Protein AF-A0AAW2S780-F1 (afdb_monomer)

Organism: Sesamum radiatum (NCBI:txid300843)

pLDDT: mean 76.14, std 20.59, range [32.28, 95.06]

Secondary structure (DSSP, 8-state):
-----------------PPPPPP-------------S-------PPPHHHHHHHHTT--HHHHHHHHHHHHHHHHHTBTB-GGG--HHHHHHHH--GGGSSSHHHHHHHHHHHHHHHHIIIIIS-SSPPPTT-HHHHHHHHHHHHHHHSPPP-STT-HHHHHHHHHHHHHHT--TTSS--SS--SS----

Sequence (190 aa):
MVRKPAAGRRTSSCGLINPSSPSASGAMSPRVGSTLPGAGRLRRPLTSAEIMRQQMRVTEQSDNRLRKTLMRTLVGQMGRRAETIILPLELLRHLKPSEFIDPQEYHQWQKRQLKILEIGLLLHPSIPLDKSDTSAAKLRQILQASEAKAIDTGKNSEIMRALCNCVVSLAWRSPDGGTTDVCHWADGYP

InterPro domains:
  IPR008528 Protein unc-13 homologue [PTHR31280] (39-190)

Foldseek 3Di:
DDDDDDDDDDDDDDDDDDDDDDDDDDDDDDDDDDDDPDPDPPDDPDDPVRVCCVVVVPDPLNVVVLVVQVVVVVVVCVPPDPLADPPLLSCLQRDDCVSDPDQVVVLVSNLVSLVLQCCQQPVFFPADDDPPDPLNVLSVVLSVVSVVDNQDSDPPGPSSVSNVVSSQVRQQADNVRDGDPGGRRRPGDD

Mean predicted aligned error: 14.85 Å

Solvent-accessible surface area (backbone atoms only — not comparable to full-atom values): 12285 Å² total; per-residue (Å²): 137,90,83,86,88,89,87,80,88,84,89,87,85,85,84,84,84,82,88,78,83,83,90,78,84,89,81,93,80,88,86,82,88,81,91,72,91,77,79,71,78,81,75,70,83,75,49,72,69,54,49,49,28,61,75,71,68,49,50,70,68,60,51,52,52,48,52,53,50,51,52,52,52,53,62,76,39,73,88,57,65,74,70,66,61,59,63,52,60,54,48,53,69,69,61,54,68,86,81,40,97,42,74,63,61,38,33,55,52,49,50,52,37,50,48,54,50,43,43,16,59,70,72,26,36,69,62,83,77,64,95,81,42,63,46,59,55,51,46,50,52,53,55,59,56,39,72,82,42,71,73,60,62,53,97,81,28,62,67,40,53,51,48,53,52,24,52,50,61,59,17,45,57,35,97,84,74,51,92,48,97,55,50,49,44,72,72,30,73,133

Radius of gyration: 29.83 Å; Cα contacts (8 Å, |Δi|>4): 129; chains: 1; bounding box: 70×69×78 Å

Nearest PDB structures (foldseek):
  6wkn-assembly1_A  TM=3.104E-01  e=9.597E+00  Rattus norvegicus

Structure (mmCIF, N/CA/C/O backbone):
data_AF-A0AAW2S780-F1
#
_entry.id   AF-A0AAW2S780-F1
#
loop_
_atom_site.group_PDB
_atom_site.id
_atom_site.type_symbol
_atom_site.label_atom_id
_atom_site.label_alt_id
_atom_site.label_comp_id
_atom_site.label_asym_id
_atom_site.label_entity_id
_atom_site.label_seq_id
_atom_site.pdbx_PDB_ins_code
_atom_site.Cartn_x
_atom_site.Cartn_y
_atom_site.Cartn_z
_atom_site.occupancy
_atom_site.B_iso_or_equiv
_atom_site.auth_seq_id
_atom_site.auth_comp_id
_atom_site.auth_asym_id
_atom_site.auth_atom_id
_atom_site.pdbx_PDB_model_num
ATOM 1 N N . MET A 1 1 ? 53.480 -46.631 33.654 1.00 40.97 1 MET A N 1
ATOM 2 C CA . MET A 1 1 ? 52.437 -47.625 33.299 1.00 40.97 1 MET A CA 1
ATOM 3 C C . MET A 1 1 ? 51.332 -46.874 32.554 1.00 40.97 1 MET A C 1
ATOM 5 O O . MET A 1 1 ? 50.596 -46.147 33.192 1.00 40.97 1 MET A O 1
ATOM 9 N N . VAL A 1 2 ? 51.377 -46.671 31.232 1.00 34.34 2 VAL A N 1
ATOM 10 C CA . VAL A 1 2 ? 51.157 -47.602 30.098 1.00 34.34 2 VAL A CA 1
ATOM 11 C C . VAL A 1 2 ? 49.780 -48.293 30.144 1.00 34.34 2 VAL A C 1
ATOM 13 O O . VAL A 1 2 ? 49.640 -49.284 30.848 1.00 34.34 2 VAL A O 1
ATOM 16 N N . ARG A 1 3 ? 48.793 -47.795 29.370 1.00 33.75 3 ARG A N 1
ATOM 17 C CA . ARG A 1 3 ? 48.195 -48.444 28.167 1.00 33.75 3 ARG A CA 1
ATOM 18 C C . ARG A 1 3 ? 46.843 -47.814 27.746 1.00 33.75 3 ARG A C 1
ATOM 20 O O . ARG A 1 3 ? 45.840 -47.950 28.430 1.00 33.75 3 ARG A O 1
ATOM 27 N N . LYS A 1 4 ? 46.821 -47.208 26.553 1.00 37.94 4 LYS A N 1
ATOM 28 C CA . LYS A 1 4 ? 45.743 -47.314 25.533 1.00 37.94 4 LYS A CA 1
ATOM 29 C C . LYS A 1 4 ? 46.154 -48.454 24.558 1.00 37.94 4 LYS A C 1
ATOM 31 O O . LYS A 1 4 ? 47.316 -48.859 24.635 1.00 37.94 4 LYS A O 1
ATOM 36 N N . PRO A 1 5 ? 45.397 -48.807 23.496 1.00 57.59 5 PRO A N 1
ATOM 37 C CA . PRO A 1 5 ? 43.960 -49.103 23.317 1.00 57.59 5 PRO A CA 1
ATOM 38 C C . PRO A 1 5 ? 43.750 -50.419 22.492 1.00 57.59 5 PRO A C 1
ATOM 40 O O . PRO A 1 5 ? 44.732 -51.028 22.086 1.00 57.59 5 PRO A O 1
ATOM 43 N N . ALA A 1 6 ? 42.503 -50.836 22.200 1.00 36.47 6 ALA A N 1
ATOM 44 C CA . ALA A 1 6 ? 42.054 -51.680 21.052 1.00 36.47 6 ALA A CA 1
ATOM 45 C C . ALA A 1 6 ? 40.595 -52.140 21.297 1.00 36.47 6 ALA A C 1
ATOM 47 O O . ALA A 1 6 ? 40.192 -52.200 22.449 1.00 36.47 6 ALA A O 1
ATOM 48 N N . ALA A 1 7 ? 39.749 -52.608 20.376 1.00 36.56 7 ALA A N 1
ATOM 49 C CA . ALA A 1 7 ? 39.510 -52.527 18.931 1.00 36.56 7 ALA A CA 1
ATOM 50 C C . ALA A 1 7 ? 38.503 -53.667 18.626 1.00 36.56 7 ALA A C 1
ATOM 52 O O . ALA A 1 7 ? 38.712 -54.793 19.065 1.00 36.56 7 ALA A O 1
ATOM 53 N N . GLY A 1 8 ? 37.459 -53.407 17.837 1.00 34.34 8 GLY A N 1
ATOM 54 C CA . GLY A 1 8 ? 36.592 -54.422 17.209 1.00 34.34 8 GLY A CA 1
ATOM 55 C C . GLY A 1 8 ? 35.476 -53.707 16.438 1.00 34.34 8 GLY A C 1
ATOM 56 O O . GLY A 1 8 ? 34.680 -53.019 17.059 1.00 34.34 8 GLY A O 1
ATOM 57 N N . ARG A 1 9 ? 35.519 -53.548 15.099 1.00 35.62 9 ARG A N 1
ATOM 58 C CA . ARG A 1 9 ? 35.166 -54.513 14.017 1.00 35.62 9 ARG A CA 1
ATOM 59 C C . ARG A 1 9 ? 33.845 -55.247 14.319 1.00 35.62 9 ARG A C 1
ATOM 61 O O . ARG A 1 9 ? 33.765 -55.865 15.362 1.00 35.62 9 ARG A O 1
ATOM 68 N N . ARG A 1 10 ? 32.823 -55.315 13.452 1.00 34.62 10 ARG A N 1
ATOM 69 C CA . ARG A 1 10 ? 32.706 -55.089 11.996 1.00 34.62 10 ARG A CA 1
ATOM 70 C C . ARG A 1 10 ? 31.210 -55.159 11.577 1.00 34.62 10 ARG A C 1
ATOM 72 O O . ARG A 1 10 ? 30.439 -55.850 12.225 1.00 34.62 10 ARG A O 1
ATOM 79 N N . THR A 1 11 ? 30.901 -54.524 10.435 1.00 33.94 11 THR A N 1
ATOM 80 C CA . THR A 1 11 ? 29.943 -54.909 9.360 1.00 33.94 11 THR A CA 1
ATOM 81 C C . THR A 1 11 ? 28.431 -54.996 9.628 1.00 33.94 11 THR A C 1
ATOM 83 O O . THR A 1 11 ? 27.966 -55.933 10.256 1.00 33.94 11 THR A O 1
ATOM 86 N N . SER A 1 12 ? 27.642 -54.187 8.908 1.00 38.34 12 SER A N 1
ATOM 87 C CA . SER A 1 12 ? 26.947 -54.683 7.704 1.00 38.34 12 SER A CA 1
ATOM 88 C C . SER A 1 12 ? 26.534 -53.524 6.786 1.00 38.34 12 SER A C 1
ATOM 90 O O . SER A 1 12 ? 26.021 -52.498 7.220 1.00 38.34 12 SER A O 1
ATOM 92 N N . SER A 1 13 ? 26.858 -53.688 5.507 1.00 35.44 13 SER A N 1
ATOM 93 C CA . SER A 1 13 ? 26.478 -52.841 4.384 1.00 35.44 13 SER A CA 1
ATOM 94 C C . SER A 1 13 ? 25.298 -53.483 3.662 1.00 35.44 13 SER A C 1
ATOM 96 O O . SER A 1 13 ? 25.389 -54.664 3.336 1.00 35.44 13 SER A O 1
ATOM 98 N N . CYS A 1 14 ? 24.291 -52.700 3.290 1.00 38.03 14 CYS A N 1
ATOM 99 C CA . CYS A 1 14 ? 23.384 -53.038 2.193 1.00 38.03 14 CYS A CA 1
ATOM 100 C C . CYS A 1 14 ? 23.245 -51.800 1.306 1.00 38.03 14 CYS A C 1
ATOM 102 O O . CYS A 1 14 ? 22.394 -50.945 1.530 1.00 38.03 14 CYS A O 1
ATOM 104 N N . GLY A 1 15 ? 24.155 -51.685 0.338 1.00 32.28 15 GLY A N 1
ATOM 105 C CA . GLY A 1 15 ? 24.007 -50.789 -0.800 1.00 32.28 15 GLY A CA 1
ATOM 106 C C . GLY A 1 15 ? 23.095 -51.432 -1.839 1.00 32.28 15 GLY A C 1
ATOM 107 O O . GLY A 1 15 ? 23.241 -52.617 -2.137 1.00 32.28 15 GLY A O 1
ATOM 108 N N . LEU A 1 16 ? 22.176 -50.648 -2.399 1.00 36.03 16 LEU A N 1
ATOM 109 C CA . LEU A 1 16 ? 21.394 -51.027 -3.569 1.00 36.03 16 LEU A CA 1
ATOM 110 C C . LEU A 1 16 ? 21.751 -50.115 -4.754 1.00 36.03 16 LEU A C 1
ATOM 112 O O . LEU A 1 16 ? 21.334 -48.968 -4.834 1.00 36.03 16 LEU A O 1
ATOM 116 N N . ILE A 1 17 ? 22.575 -50.699 -5.628 1.00 42.78 17 ILE A N 1
ATOM 117 C CA . ILE A 1 17 ? 22.526 -50.706 -7.099 1.00 42.78 17 ILE A CA 1
ATOM 118 C C . ILE A 1 17 ? 22.514 -49.349 -7.828 1.00 42.78 17 ILE A C 1
ATOM 120 O O . ILE A 1 17 ? 21.479 -48.798 -8.189 1.00 42.78 17 ILE A O 1
ATOM 124 N N . ASN A 1 18 ? 23.724 -48.905 -8.171 1.00 39.34 18 ASN A N 1
ATOM 125 C CA . ASN A 1 18 ? 24.020 -47.970 -9.254 1.00 39.34 18 ASN A CA 1
ATOM 126 C C . ASN A 1 18 ? 24.087 -48.769 -10.579 1.00 39.34 18 ASN A C 1
ATOM 128 O O . ASN A 1 18 ? 24.883 -49.710 -10.641 1.00 39.34 18 ASN A O 1
ATOM 132 N N . PRO A 1 19 ? 23.318 -48.455 -11.638 1.00 40.59 19 PRO A N 1
ATOM 133 C CA . PRO A 1 19 ? 23.505 -49.101 -12.935 1.00 40.59 19 PRO A CA 1
ATOM 134 C C . PRO A 1 19 ? 24.667 -48.453 -13.703 1.00 40.59 19 PRO A C 1
ATOM 136 O O . PRO A 1 19 ? 24.659 -47.261 -14.009 1.00 40.59 19 PRO A O 1
ATOM 139 N N . SER A 1 20 ? 25.684 -49.267 -13.973 1.00 38.38 20 SER A N 1
ATOM 140 C CA . SER A 1 20 ? 26.905 -48.942 -14.709 1.00 38.38 20 SER A CA 1
ATOM 141 C C . SER A 1 20 ? 26.665 -48.660 -16.196 1.00 38.38 20 SER A C 1
ATOM 143 O O . SER A 1 20 ? 25.864 -49.323 -16.853 1.00 38.38 20 SER A O 1
ATOM 145 N N . SER A 1 21 ? 27.446 -47.722 -16.731 1.00 41.69 21 SER A N 1
ATOM 146 C CA . SER A 1 21 ? 27.687 -47.479 -18.158 1.00 41.69 21 SER A CA 1
ATOM 147 C C . SER A 1 21 ? 28.254 -48.708 -18.889 1.00 41.69 21 SER A C 1
ATOM 149 O O . SER A 1 21 ? 29.009 -49.467 -18.278 1.00 41.69 21 SER A O 1
ATOM 151 N N . PRO A 1 22 ? 28.065 -48.829 -20.217 1.00 47.75 22 PRO A N 1
ATOM 152 C CA . PRO A 1 22 ? 29.009 -49.524 -21.077 1.00 47.75 22 PRO A CA 1
ATOM 153 C C . PRO A 1 22 ? 29.908 -48.517 -21.809 1.00 47.75 22 PRO A C 1
ATOM 155 O O . PRO A 1 22 ? 29.450 -47.659 -22.563 1.00 47.75 22 PRO A O 1
ATOM 158 N N . SER A 1 23 ? 31.211 -48.648 -21.588 1.00 35.88 23 SER A N 1
ATOM 159 C CA . SER A 1 23 ? 32.259 -48.080 -22.432 1.00 35.88 23 SER A CA 1
ATOM 160 C C . SER A 1 23 ? 32.343 -48.910 -23.715 1.00 35.88 23 SER A C 1
ATOM 162 O O . SER A 1 23 ? 32.599 -50.110 -23.640 1.00 35.88 23 SER A O 1
ATOM 164 N N . ALA A 1 24 ? 32.168 -48.292 -24.883 1.00 39.28 24 ALA A N 1
ATOM 165 C CA . ALA A 1 24 ? 32.528 -48.895 -26.162 1.00 39.28 24 ALA A CA 1
ATOM 166 C C . ALA A 1 24 ? 33.399 -47.918 -26.957 1.00 39.28 24 ALA A C 1
ATOM 168 O O . ALA A 1 24 ? 33.081 -46.740 -27.117 1.00 39.28 24 ALA A O 1
ATOM 169 N N . SER A 1 25 ? 34.544 -48.444 -27.366 1.00 36.56 25 SER A N 1
ATOM 170 C CA . SER A 1 25 ? 35.671 -47.794 -28.018 1.00 36.56 25 SER A CA 1
ATOM 171 C C . SER A 1 25 ? 35.338 -47.282 -29.424 1.00 36.56 25 SER A C 1
ATOM 173 O O . SER A 1 25 ? 34.382 -47.719 -30.058 1.00 36.56 25 SER A O 1
ATOM 175 N N . GLY A 1 26 ? 36.154 -46.335 -29.889 1.00 35.59 26 GLY A N 1
ATOM 176 C CA . GLY A 1 26 ? 35.896 -45.466 -31.031 1.00 35.59 26 GLY A CA 1
ATOM 177 C C . GLY A 1 26 ? 35.727 -46.107 -32.411 1.00 35.59 26 GLY A C 1
ATOM 178 O O . GLY A 1 26 ? 36.286 -47.152 -32.728 1.00 35.59 26 GLY A O 1
ATOM 179 N N . ALA A 1 27 ? 35.040 -45.349 -33.267 1.00 34.25 27 ALA A N 1
ATOM 180 C CA . ALA A 1 27 ? 35.195 -45.364 -34.714 1.00 34.25 27 ALA A CA 1
ATOM 181 C C . ALA A 1 27 ? 34.881 -43.957 -35.258 1.00 34.25 27 ALA A C 1
ATOM 183 O O . ALA A 1 27 ? 33.760 -43.463 -35.148 1.00 34.25 27 ALA A O 1
ATOM 184 N N . MET A 1 28 ? 35.895 -43.291 -35.813 1.00 41.69 28 MET A N 1
ATOM 185 C CA . MET A 1 28 ? 35.740 -42.088 -36.631 1.00 41.69 28 MET A CA 1
ATOM 186 C C . MET A 1 28 ? 35.095 -42.464 -37.966 1.00 41.69 28 MET A C 1
ATOM 188 O O . MET A 1 28 ? 35.595 -43.339 -38.670 1.00 41.69 28 MET A O 1
ATOM 192 N N . SER A 1 29 ? 34.059 -41.732 -38.372 1.00 41.47 29 SER A N 1
ATOM 193 C CA . SER A 1 29 ? 33.829 -41.407 -39.782 1.00 41.47 29 SER A CA 1
ATOM 194 C C . SER A 1 29 ? 33.014 -40.116 -39.908 1.00 41.47 29 SER A C 1
ATOM 196 O O . SER A 1 29 ? 32.043 -39.936 -39.171 1.00 41.47 29 SER A O 1
ATOM 198 N N . PRO A 1 30 ? 33.418 -39.189 -40.794 1.00 55.12 30 PRO A N 1
ATOM 199 C CA . PRO A 1 30 ? 32.758 -37.906 -40.969 1.00 55.12 30 PRO A CA 1
ATOM 200 C C . PRO A 1 30 ? 31.640 -37.988 -42.019 1.00 55.12 30 PRO A C 1
ATOM 202 O O . PRO A 1 30 ? 31.643 -38.882 -42.865 1.00 55.12 30 PRO A O 1
ATOM 205 N N . ARG A 1 31 ? 30.800 -36.940 -42.036 1.00 39.97 31 ARG A N 1
ATOM 206 C CA . ARG A 1 31 ? 30.402 -36.132 -43.215 1.00 39.97 31 ARG A CA 1
ATOM 207 C C . ARG A 1 31 ? 28.880 -35.939 -43.386 1.00 39.97 31 ARG A C 1
ATOM 209 O O . ARG A 1 31 ? 28.088 -36.858 -43.253 1.00 39.97 31 ARG A O 1
ATOM 216 N N . VAL A 1 32 ? 28.571 -34.714 -43.829 1.00 40.59 32 VAL A N 1
ATOM 217 C CA . VAL A 1 32 ? 27.371 -34.229 -44.546 1.00 40.59 32 VAL A CA 1
ATOM 218 C C . VAL A 1 32 ? 26.185 -33.721 -43.707 1.00 40.59 32 VAL A C 1
ATOM 220 O O . VAL A 1 32 ? 25.241 -34.430 -43.399 1.00 40.59 32 VAL A O 1
ATOM 223 N N . GLY A 1 33 ? 26.234 -32.415 -43.421 1.00 42.88 33 GLY A N 1
ATOM 224 C CA . GLY A 1 33 ? 25.287 -31.423 -43.951 1.00 42.88 33 GLY A CA 1
ATOM 225 C C . GLY A 1 33 ? 23.781 -31.680 -43.836 1.00 42.88 33 GLY A C 1
ATOM 226 O O . GLY A 1 33 ? 23.196 -32.356 -44.670 1.00 42.88 33 GLY A O 1
ATOM 227 N N . SER A 1 34 ? 23.140 -30.954 -42.918 1.00 39.94 34 SER A N 1
ATOM 228 C CA . SER A 1 34 ? 21.756 -30.495 -43.070 1.00 39.94 34 SER A CA 1
ATOM 229 C C . SER A 1 34 ? 21.573 -29.196 -42.281 1.00 39.94 34 SER A C 1
ATOM 231 O O . SER A 1 34 ? 21.187 -29.192 -41.112 1.00 39.94 34 SER A O 1
ATOM 233 N N . THR A 1 35 ? 21.871 -28.072 -42.926 1.00 50.22 35 THR A N 1
ATOM 234 C CA . THR A 1 35 ? 21.343 -26.762 -42.542 1.00 50.22 35 THR A CA 1
ATOM 235 C C . THR A 1 35 ? 19.844 -26.745 -42.835 1.00 50.22 35 THR A C 1
ATOM 237 O O . THR A 1 35 ? 19.444 -26.570 -43.984 1.00 50.22 35 THR A O 1
ATOM 240 N N . LEU A 1 36 ? 19.018 -26.911 -41.804 1.00 49.59 36 LEU A N 1
ATOM 241 C CA . LEU A 1 36 ? 17.611 -26.514 -41.847 1.00 49.59 36 LEU A CA 1
ATOM 242 C C . LEU A 1 36 ? 17.435 -25.256 -40.983 1.00 49.59 36 LEU A C 1
ATOM 244 O O . LEU A 1 36 ? 17.645 -25.322 -39.768 1.00 49.59 36 LEU A O 1
ATOM 248 N N . PRO A 1 37 ? 17.068 -24.103 -41.570 1.00 50.19 37 PRO A N 1
ATOM 249 C CA . PRO A 1 37 ? 16.636 -22.945 -40.811 1.00 50.19 37 PRO A CA 1
ATOM 250 C C . PRO A 1 37 ? 15.180 -23.176 -40.390 1.00 50.19 37 PRO A C 1
ATOM 252 O O . PRO A 1 37 ? 14.321 -23.440 -41.224 1.00 50.19 37 PRO A O 1
ATOM 255 N N . GLY A 1 38 ? 14.894 -23.081 -39.092 1.00 49.94 38 GLY A N 1
ATOM 256 C CA . GLY A 1 38 ? 13.518 -23.156 -38.590 1.00 49.94 38 GLY A CA 1
ATOM 257 C C . GLY A 1 38 ? 13.199 -24.403 -37.773 1.00 49.94 38 GLY A C 1
ATOM 258 O O . GLY A 1 38 ? 12.166 -25.033 -37.975 1.00 49.94 38 GLY A O 1
ATOM 259 N N . ALA A 1 39 ? 14.030 -24.729 -36.782 1.00 46.12 39 ALA A N 1
ATOM 260 C CA . ALA A 1 39 ? 13.564 -25.529 -35.657 1.00 46.12 39 A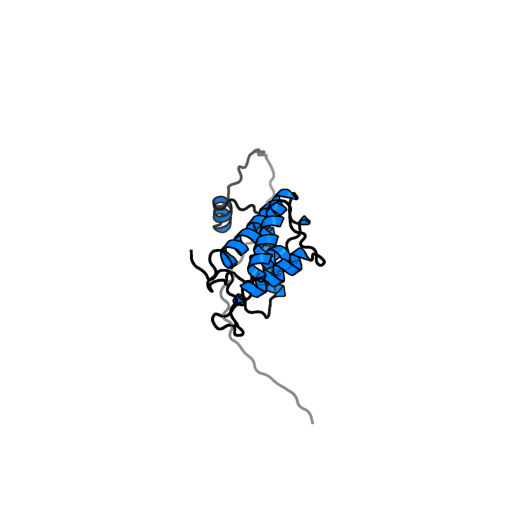LA A CA 1
ATOM 261 C C . ALA A 1 39 ? 12.613 -24.658 -34.821 1.00 46.12 39 ALA A C 1
ATOM 263 O O . ALA A 1 39 ? 13.031 -23.901 -33.938 1.00 46.12 39 ALA A O 1
ATOM 264 N N . GLY A 1 40 ? 11.322 -24.724 -35.157 1.00 50.00 40 GLY A N 1
ATOM 265 C CA . GLY A 1 40 ? 10.250 -24.237 -34.306 1.00 50.00 40 GLY A CA 1
ATOM 266 C C . GLY A 1 40 ? 10.503 -24.740 -32.893 1.00 50.00 40 GLY A C 1
ATOM 267 O O . GLY A 1 40 ? 10.640 -25.942 -32.675 1.00 50.00 40 GLY A O 1
ATOM 268 N N . ARG A 1 41 ? 10.642 -23.808 -31.944 1.00 58.28 41 ARG A N 1
ATOM 269 C CA . ARG A 1 41 ? 10.788 -24.133 -30.526 1.00 58.28 41 ARG A CA 1
ATOM 270 C C . ARG A 1 41 ? 9.653 -25.093 -30.176 1.00 58.28 41 ARG A C 1
ATOM 272 O O . ARG A 1 41 ? 8.507 -24.650 -30.114 1.00 58.28 41 ARG A O 1
ATOM 279 N N . LEU A 1 42 ? 9.961 -26.376 -29.974 1.00 53.88 42 LEU A N 1
ATOM 280 C CA . LEU A 1 42 ? 9.070 -27.328 -29.320 1.00 53.88 42 LEU A CA 1
ATOM 281 C C . LEU A 1 42 ? 8.740 -26.698 -27.970 1.00 53.88 42 LEU A C 1
ATOM 283 O O . LEU A 1 42 ? 9.566 -26.694 -27.055 1.00 53.88 42 LEU A O 1
ATOM 287 N N . ARG A 1 43 ? 7.596 -26.012 -27.889 1.00 67.94 43 ARG A N 1
ATOM 288 C CA . ARG A 1 43 ? 7.224 -25.282 -26.685 1.00 67.94 43 ARG A CA 1
ATOM 289 C C . ARG A 1 43 ? 6.903 -26.331 -25.639 1.00 67.94 43 ARG A C 1
ATOM 291 O O . ARG A 1 43 ? 5.881 -27.004 -25.720 1.00 67.94 43 ARG A O 1
ATOM 298 N N . ARG A 1 44 ? 7.821 -26.480 -24.684 1.00 82.69 44 ARG A N 1
ATOM 299 C CA . ARG A 1 44 ? 7.591 -27.192 -23.429 1.00 82.69 44 ARG A CA 1
ATOM 300 C C . ARG A 1 44 ? 6.199 -26.804 -22.892 1.00 82.69 44 ARG A C 1
ATOM 302 O O . ARG A 1 44 ? 5.863 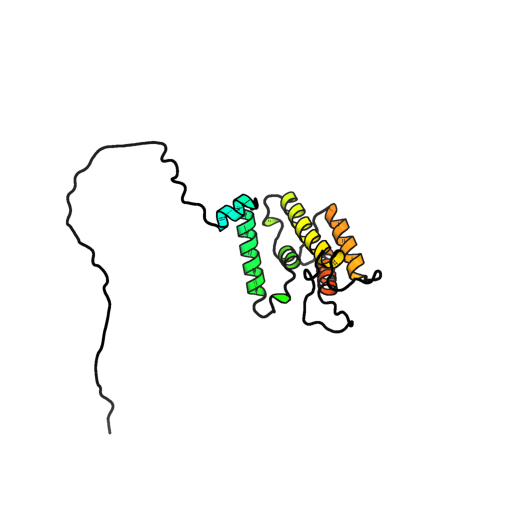-25.618 -22.952 1.00 82.69 44 ARG A O 1
ATOM 309 N N . PRO A 1 45 ? 5.414 -27.760 -22.361 1.00 83.69 45 PRO A N 1
ATOM 310 C CA . PRO A 1 45 ? 4.155 -27.450 -21.696 1.00 83.69 45 PRO A CA 1
ATOM 311 C C . PRO A 1 45 ? 4.358 -26.368 -20.635 1.00 83.69 45 PRO A C 1
ATOM 313 O O . PRO A 1 45 ? 5.292 -26.458 -19.831 1.00 83.69 45 PRO A O 1
ATOM 316 N N . LEU A 1 46 ? 3.504 -25.345 -20.654 1.00 84.81 46 LEU A N 1
ATOM 317 C CA . LEU A 1 46 ? 3.586 -24.256 -19.688 1.00 84.81 46 LEU A CA 1
ATOM 318 C C . LEU A 1 46 ? 3.396 -24.804 -18.268 1.00 84.81 46 LEU A C 1
ATOM 320 O O . LEU A 1 46 ? 2.550 -25.661 -18.016 1.00 84.81 46 LEU A O 1
ATOM 324 N N . THR A 1 47 ? 4.182 -24.293 -17.332 1.00 91.25 47 THR A N 1
ATOM 325 C CA . THR A 1 47 ? 4.001 -24.541 -15.900 1.00 91.25 47 THR A CA 1
ATOM 326 C C . THR A 1 47 ? 2.739 -23.843 -15.394 1.00 91.25 47 THR A C 1
ATOM 328 O O . THR A 1 47 ? 2.329 -22.819 -15.940 1.00 91.25 47 THR A O 1
ATOM 331 N N . SER A 1 48 ? 2.149 -24.325 -14.296 1.00 91.50 48 SER A N 1
ATOM 332 C CA . SER A 1 48 ? 0.981 -23.674 -13.681 1.00 91.50 48 SER A CA 1
ATOM 333 C C . SER A 1 48 ? 1.236 -22.191 -13.386 1.00 91.50 48 SER A C 1
ATOM 335 O O . SER A 1 48 ? 0.375 -21.355 -13.632 1.00 91.50 48 SER A O 1
ATOM 337 N N . ALA A 1 49 ? 2.453 -21.843 -12.950 1.00 87.12 49 ALA A N 1
ATOM 338 C CA . ALA A 1 49 ? 2.850 -20.457 -12.717 1.00 87.12 49 ALA A CA 1
ATOM 339 C C . ALA A 1 49 ? 2.887 -19.617 -14.009 1.00 87.12 49 ALA A C 1
ATOM 341 O O . ALA A 1 49 ? 2.508 -18.449 -13.990 1.00 87.12 49 ALA A O 1
ATOM 342 N N . GLU A 1 50 ? 3.329 -20.186 -15.135 1.00 87.81 50 GLU A N 1
ATOM 343 C CA . GLU A 1 50 ? 3.301 -19.511 -16.441 1.00 87.81 50 GLU A CA 1
ATOM 344 C C . GLU A 1 50 ? 1.869 -19.288 -16.930 1.00 87.81 50 GLU A C 1
ATOM 346 O O . GLU A 1 50 ? 1.544 -18.191 -17.384 1.00 87.81 50 GLU A O 1
ATOM 351 N N . ILE A 1 51 ? 1.009 -20.297 -16.772 1.00 90.56 51 ILE A N 1
ATOM 352 C CA . ILE A 1 51 ? -0.412 -20.210 -17.124 1.00 90.56 51 ILE A CA 1
ATOM 353 C C . ILE A 1 51 ? -1.089 -19.114 -16.294 1.00 90.56 51 ILE A C 1
ATOM 355 O O . ILE A 1 51 ? -1.738 -18.236 -16.861 1.00 90.56 51 ILE A O 1
ATOM 359 N N . MET A 1 52 ? -0.873 -19.095 -14.974 1.00 90.06 52 MET A N 1
ATOM 360 C CA . MET A 1 52 ? -1.418 -18.061 -14.088 1.00 90.06 52 MET A CA 1
ATOM 361 C C . MET A 1 52 ? -0.936 -16.663 -14.474 1.00 90.06 52 MET A C 1
ATOM 363 O O . MET A 1 52 ? -1.747 -15.743 -14.539 1.00 90.06 52 MET A O 1
ATOM 367 N N . ARG A 1 53 ? 0.358 -16.483 -14.779 1.00 89.25 53 ARG A N 1
ATOM 368 C CA . ARG A 1 53 ? 0.878 -15.180 -15.233 1.00 89.25 53 ARG A CA 1
ATOM 369 C C . ARG A 1 53 ? 0.206 -14.722 -16.522 1.00 89.25 53 ARG A C 1
ATOM 371 O O . ARG A 1 53 ? -0.172 -13.558 -16.622 1.00 89.25 53 ARG A O 1
ATOM 378 N N . GLN A 1 54 ? 0.022 -15.626 -17.482 1.00 85.62 54 GLN A N 1
ATOM 379 C CA . GLN A 1 54 ? -0.635 -15.307 -18.746 1.00 85.62 54 GLN A CA 1
ATOM 380 C C . GLN A 1 54 ? -2.115 -14.952 -18.544 1.00 85.62 54 GLN A C 1
ATOM 382 O O . GLN A 1 54 ? -2.577 -13.942 -19.074 1.00 85.62 54 GLN A O 1
ATOM 387 N N . GLN A 1 55 ? -2.843 -15.736 -17.743 1.00 90.12 55 GLN A N 1
ATOM 388 C CA . GLN A 1 55 ? -4.260 -15.508 -17.442 1.00 90.12 55 GLN A CA 1
ATOM 389 C C . GLN A 1 55 ? -4.485 -14.209 -16.656 1.00 90.12 55 GLN A C 1
ATOM 391 O O . GLN A 1 55 ? -5.362 -13.423 -17.004 1.00 90.12 55 GLN A O 1
ATOM 396 N N . MET A 1 56 ? -3.648 -13.943 -15.650 1.00 86.88 56 MET A N 1
ATOM 397 C CA . MET A 1 56 ? -3.713 -12.743 -14.807 1.00 86.88 56 MET A CA 1
ATOM 398 C C . MET A 1 56 ? -3.031 -11.520 -15.438 1.00 86.88 56 MET A C 1
ATOM 400 O O . MET A 1 56 ? -2.999 -10.454 -14.827 1.00 86.88 56 MET A O 1
ATOM 404 N N . ARG A 1 57 ? -2.472 -11.661 -16.650 1.00 85.56 57 ARG A N 1
ATOM 405 C CA . ARG A 1 57 ? -1.735 -10.614 -17.380 1.00 85.56 57 ARG A CA 1
ATOM 406 C C . ARG A 1 57 ? -0.595 -9.990 -16.557 1.00 85.56 57 ARG A C 1
ATOM 408 O O . ARG A 1 57 ? -0.338 -8.791 -16.639 1.00 85.56 57 ARG A O 1
ATOM 415 N N . VAL A 1 58 ? 0.102 -10.813 -15.775 1.00 86.06 58 VAL A N 1
ATOM 416 C CA . VAL A 1 58 ? 1.254 -10.413 -14.954 1.00 86.06 58 VAL A CA 1
ATOM 417 C C . VAL A 1 58 ? 2.536 -10.614 -15.758 1.00 86.06 58 VAL A C 1
ATOM 419 O O . VAL A 1 58 ? 2.848 -11.728 -16.181 1.00 86.06 58 VAL A O 1
ATOM 422 N N . THR A 1 59 ? 3.307 -9.545 -15.964 1.00 86.31 59 THR A N 1
ATOM 423 C CA . THR A 1 59 ? 4.595 -9.639 -16.667 1.00 86.31 59 THR A CA 1
ATOM 424 C C . THR A 1 59 ? 5.631 -10.342 -15.794 1.00 86.31 59 THR A C 1
ATOM 426 O O . THR A 1 59 ? 5.651 -10.169 -14.574 1.00 86.31 59 THR A O 1
ATOM 429 N N . GLU A 1 60 ? 6.543 -11.094 -16.407 1.00 86.81 60 GLU A N 1
ATOM 430 C CA . GLU A 1 60 ? 7.626 -11.775 -15.685 1.00 86.81 60 GLU A CA 1
ATOM 431 C C . GLU A 1 60 ? 8.508 -10.796 -14.892 1.00 86.81 60 GLU A C 1
ATOM 433 O O . GLU A 1 60 ? 8.923 -11.089 -13.772 1.00 86.81 60 GLU A O 1
ATOM 438 N N . GLN A 1 61 ? 8.741 -9.594 -15.425 1.00 87.25 61 GLN A N 1
ATOM 439 C CA . GLN A 1 61 ? 9.461 -8.533 -14.721 1.00 87.25 61 GLN A CA 1
ATOM 440 C C . GLN A 1 61 ? 8.730 -8.097 -13.444 1.00 87.25 61 GLN A C 1
ATOM 442 O O . GLN A 1 61 ? 9.358 -8.003 -12.388 1.00 87.25 61 GLN A O 1
ATOM 447 N N . SER A 1 62 ? 7.415 -7.858 -13.521 1.00 86.94 62 SER A N 1
ATOM 448 C CA . SER A 1 62 ? 6.617 -7.439 -12.361 1.00 86.94 62 SER A CA 1
ATOM 449 C C . SER A 1 62 ? 6.548 -8.524 -11.282 1.00 86.94 62 SER A C 1
ATOM 451 O O . SER A 1 62 ? 6.693 -8.217 -10.099 1.00 86.94 62 SER A O 1
ATOM 453 N N . ASP A 1 63 ? 6.429 -9.790 -11.688 1.00 86.94 63 ASP A N 1
ATOM 454 C CA . ASP A 1 63 ? 6.438 -10.951 -10.796 1.00 86.94 63 ASP A CA 1
ATOM 455 C C . ASP A 1 63 ? 7.802 -11.128 -10.110 1.00 86.94 63 ASP A C 1
ATOM 457 O O . ASP A 1 63 ? 7.884 -11.278 -8.892 1.00 86.94 63 ASP A O 1
ATOM 461 N N . ASN A 1 64 ? 8.898 -11.026 -10.865 1.00 89.25 64 ASN A N 1
ATOM 462 C CA . ASN A 1 64 ? 10.248 -11.105 -10.308 1.00 89.25 64 ASN A CA 1
ATOM 463 C C . ASN A 1 64 ? 10.549 -9.963 -9.331 1.00 89.25 64 ASN A C 1
ATOM 465 O O . ASN A 1 64 ? 11.159 -10.196 -8.284 1.00 89.25 64 ASN A O 1
ATOM 469 N N . ARG A 1 65 ? 10.114 -8.739 -9.652 1.00 90.00 65 ARG A N 1
ATOM 470 C CA . ARG A 1 65 ? 10.207 -7.574 -8.763 1.00 90.00 65 ARG A CA 1
ATOM 471 C C . ARG A 1 65 ? 9.439 -7.818 -7.464 1.00 90.00 65 ARG A C 1
ATOM 473 O O . ARG A 1 65 ? 10.005 -7.658 -6.384 1.00 90.00 65 ARG A O 1
ATOM 480 N N . LEU A 1 66 ? 8.192 -8.282 -7.564 1.00 88.50 66 LEU A N 1
ATOM 481 C CA . LEU A 1 66 ? 7.361 -8.604 -6.405 1.00 88.50 66 LEU A CA 1
ATOM 482 C C . LEU A 1 66 ? 8.015 -9.686 -5.539 1.00 88.50 66 LEU A C 1
ATOM 484 O O . LEU A 1 66 ? 8.233 -9.462 -4.353 1.00 88.50 66 LEU A O 1
ATOM 488 N N . ARG A 1 67 ? 8.414 -10.819 -6.129 1.00 88.69 67 ARG A N 1
ATOM 489 C CA . ARG A 1 67 ? 9.061 -11.931 -5.416 1.00 88.69 67 ARG A CA 1
ATOM 490 C C . ARG A 1 67 ? 10.306 -11.477 -4.657 1.00 88.69 67 ARG A C 1
ATOM 492 O O . ARG A 1 67 ? 10.454 -11.808 -3.484 1.00 88.69 67 ARG A O 1
ATOM 499 N N . LYS A 1 68 ? 11.185 -10.695 -5.292 1.00 90.06 68 LYS A N 1
ATOM 500 C CA . LYS A 1 68 ? 12.403 -10.167 -4.651 1.00 90.06 68 LYS A CA 1
ATOM 501 C C . LYS A 1 68 ? 12.079 -9.268 -3.463 1.00 90.06 68 LYS A C 1
ATOM 503 O O . LYS A 1 68 ? 12.709 -9.400 -2.415 1.00 90.06 68 LYS A O 1
ATOM 508 N N . THR A 1 69 ? 11.105 -8.376 -3.615 1.00 87.75 69 THR A N 1
ATOM 509 C CA . THR A 1 69 ? 10.697 -7.477 -2.533 1.00 87.75 69 THR A CA 1
ATOM 510 C C . THR A 1 69 ? 10.051 -8.236 -1.387 1.00 87.75 69 THR A C 1
ATOM 512 O O . THR A 1 69 ? 10.455 -8.030 -0.250 1.00 87.75 69 THR A O 1
ATOM 515 N N . LEU A 1 70 ? 9.135 -9.164 -1.668 1.00 86.44 70 LEU A N 1
ATOM 516 C CA . LEU A 1 70 ? 8.509 -9.992 -0.638 1.00 86.44 70 LEU A CA 1
ATOM 517 C C . LEU A 1 70 ? 9.546 -10.797 0.140 1.00 86.44 70 LEU A C 1
ATOM 519 O O . LEU A 1 70 ? 9.520 -10.783 1.364 1.00 86.44 70 LEU A O 1
ATOM 523 N N . MET A 1 71 ? 10.500 -11.432 -0.546 1.00 86.44 71 MET A N 1
ATOM 524 C CA . MET A 1 71 ? 11.590 -12.145 0.124 1.00 86.44 71 MET A CA 1
ATOM 525 C C . MET A 1 71 ? 12.420 -11.205 1.004 1.00 86.44 71 MET A C 1
ATOM 527 O O . MET A 1 71 ? 12.732 -11.552 2.136 1.00 86.44 71 MET A O 1
ATOM 531 N N . ARG A 1 72 ? 12.730 -9.988 0.537 1.00 83.06 72 ARG A N 1
ATOM 532 C CA . ARG A 1 72 ? 13.468 -8.991 1.330 1.00 83.06 72 ARG A CA 1
ATOM 533 C C . ARG A 1 72 ? 12.689 -8.541 2.568 1.00 83.06 72 ARG A C 1
ATOM 535 O O . ARG A 1 72 ? 13.270 -8.467 3.647 1.00 83.06 72 ARG A O 1
ATOM 542 N N . THR A 1 73 ? 11.400 -8.251 2.417 1.00 79.38 73 THR A N 1
ATOM 543 C CA . THR A 1 73 ? 10.522 -7.860 3.523 1.00 79.38 73 THR A CA 1
ATOM 544 C C . THR A 1 73 ? 10.406 -8.999 4.529 1.00 79.38 73 THR A C 1
ATOM 546 O O . THR A 1 73 ? 10.654 -8.780 5.705 1.00 79.38 73 THR A O 1
ATOM 549 N N . LEU A 1 74 ? 10.122 -10.226 4.086 1.00 73.56 74 LEU A N 1
ATOM 550 C CA . LEU A 1 74 ? 9.984 -11.386 4.971 1.00 73.56 74 LEU A CA 1
ATOM 551 C C . LEU A 1 74 ? 11.285 -11.705 5.717 1.00 73.56 74 LEU A C 1
ATOM 553 O O . LEU A 1 74 ? 11.243 -11.969 6.915 1.00 73.56 74 LEU A O 1
ATOM 557 N N . VAL A 1 75 ? 12.441 -11.603 5.052 1.00 68.00 75 VAL A N 1
ATOM 558 C CA . VAL A 1 75 ? 13.747 -11.806 5.700 1.00 68.00 75 VAL A CA 1
ATOM 559 C C . VAL A 1 75 ? 14.043 -10.713 6.732 1.00 68.00 75 VAL A C 1
ATOM 561 O O . VAL A 1 75 ? 14.533 -11.010 7.817 1.00 68.00 75 VAL A O 1
ATOM 564 N N . GLY A 1 76 ? 13.702 -9.453 6.444 1.00 64.19 76 GLY A N 1
ATOM 565 C CA . GLY A 1 76 ? 13.833 -8.348 7.403 1.00 64.19 76 GLY A CA 1
ATOM 566 C C . GLY A 1 76 ? 12.820 -8.386 8.556 1.00 64.19 76 GLY A C 1
ATOM 567 O O . GLY A 1 76 ? 13.015 -7.702 9.558 1.00 64.19 76 GLY A O 1
ATOM 568 N N . GLN A 1 77 ? 11.755 -9.180 8.421 1.00 64.56 77 GLN A N 1
ATOM 569 C CA . GLN A 1 77 ? 10.706 -9.386 9.421 1.00 64.56 77 GLN A CA 1
ATOM 570 C C . GLN A 1 77 ? 10.843 -10.723 10.171 1.00 64.56 77 GLN A C 1
ATOM 572 O O . GLN A 1 77 ? 9.964 -11.049 10.968 1.00 64.56 77 GLN A O 1
ATOM 577 N N . MET A 1 78 ? 11.924 -11.492 9.964 1.00 50.91 78 MET A N 1
ATOM 578 C CA . MET A 1 78 ? 12.215 -12.724 10.713 1.00 50.91 78 MET A CA 1
ATOM 579 C C . MET A 1 78 ? 12.274 -12.425 12.222 1.00 50.91 78 MET A C 1
ATOM 581 O O . MET A 1 78 ? 13.270 -11.921 12.731 1.00 50.91 78 MET A O 1
ATOM 585 N N . GLY A 1 79 ? 11.164 -12.690 12.921 1.00 54.16 79 GLY A N 1
ATOM 586 C CA . GLY A 1 79 ? 10.953 -12.381 14.342 1.00 54.16 79 GLY A CA 1
ATOM 587 C C . GLY A 1 79 ? 9.623 -11.679 14.658 1.00 54.16 79 GLY A C 1
ATOM 588 O O . GLY A 1 79 ? 9.201 -11.691 15.811 1.00 54.16 79 GLY A O 1
ATOM 589 N N . ARG A 1 80 ? 8.930 -11.102 13.664 1.00 61.56 80 ARG A N 1
ATOM 590 C CA . ARG A 1 80 ? 7.562 -10.568 13.814 1.00 61.56 80 ARG A CA 1
ATOM 591 C C . ARG A 1 80 ? 6.533 -11.565 13.278 1.00 61.56 80 ARG A C 1
ATOM 593 O O . ARG A 1 80 ? 6.792 -12.259 12.298 1.00 61.56 80 ARG A O 1
ATOM 600 N N . ARG A 1 81 ? 5.357 -11.643 13.913 1.00 59.28 81 ARG A N 1
ATOM 601 C CA . ARG A 1 81 ? 4.240 -12.482 13.438 1.00 59.28 81 ARG A CA 1
ATOM 602 C C . ARG A 1 81 ? 3.819 -12.003 12.040 1.00 59.28 81 ARG A C 1
ATOM 604 O O . ARG A 1 81 ? 3.623 -10.806 11.851 1.00 59.28 81 ARG A O 1
ATOM 611 N N . ALA A 1 82 ? 3.684 -12.901 11.060 1.00 60.16 82 ALA A N 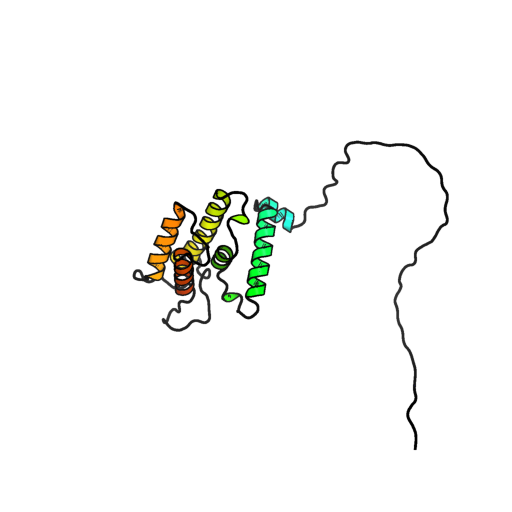1
ATOM 612 C CA . ALA A 1 82 ? 3.297 -12.532 9.687 1.00 60.16 82 ALA A CA 1
ATOM 613 C C . ALA A 1 82 ? 1.933 -11.814 9.630 1.00 60.16 82 ALA A C 1
ATOM 615 O O . ALA A 1 82 ? 1.718 -10.957 8.780 1.00 60.16 82 ALA A O 1
ATOM 616 N N . GLU A 1 83 ? 1.072 -12.097 10.608 1.00 60.03 83 GLU A N 1
ATOM 617 C CA . GLU A 1 83 ? -0.215 -11.440 10.872 1.00 60.03 83 GLU A CA 1
ATOM 618 C C . GLU A 1 83 ? -0.093 -9.927 11.114 1.00 60.03 83 GLU A C 1
ATOM 620 O O . GLU A 1 83 ? -1.083 -9.218 11.063 1.00 60.03 83 GLU A O 1
ATOM 625 N N . THR A 1 84 ? 1.116 -9.410 11.349 1.00 72.81 84 THR A N 1
ATOM 626 C CA . THR A 1 84 ? 1.385 -7.984 11.610 1.00 72.81 84 THR A CA 1
ATOM 627 C C . THR A 1 84 ? 1.812 -7.208 10.365 1.00 72.81 84 THR A C 1
ATOM 629 O O . THR A 1 84 ? 2.006 -5.991 10.418 1.00 72.81 84 THR A O 1
ATOM 632 N N . ILE A 1 85 ? 1.998 -7.908 9.240 1.00 82.75 85 ILE A N 1
ATOM 633 C CA . ILE A 1 85 ? 2.519 -7.328 8.007 1.00 82.75 85 ILE A CA 1
ATOM 634 C C . ILE A 1 85 ? 1.370 -6.711 7.211 1.00 82.75 85 ILE A C 1
ATOM 636 O O . ILE A 1 85 ? 0.525 -7.407 6.649 1.00 82.75 85 ILE A O 1
ATOM 640 N N . ILE A 1 86 ? 1.406 -5.388 7.073 1.00 88.31 86 ILE A N 1
ATOM 641 C CA . ILE A 1 86 ? 0.511 -4.659 6.174 1.00 88.31 86 ILE A CA 1
ATOM 642 C C . ILE A 1 86 ? 1.147 -4.658 4.785 1.00 88.31 86 ILE A C 1
ATOM 644 O O . ILE A 1 86 ? 1.951 -3.788 4.440 1.00 88.31 86 ILE A O 1
ATOM 648 N N . LEU A 1 87 ? 0.806 -5.672 3.988 1.00 88.19 87 LEU A N 1
ATOM 649 C CA . LEU A 1 87 ? 1.480 -5.969 2.723 1.00 88.19 87 LEU A CA 1
ATOM 650 C C . LEU A 1 87 ? 1.593 -4.760 1.768 1.00 88.19 87 LEU A C 1
ATOM 652 O O . LEU A 1 87 ? 2.709 -4.486 1.317 1.00 88.19 87 LEU A O 1
ATOM 656 N N . PRO A 1 88 ? 0.523 -3.988 1.479 1.00 91.00 88 PRO A N 1
ATOM 657 C CA . PRO A 1 88 ? 0.631 -2.847 0.569 1.00 91.00 88 PRO A CA 1
ATOM 658 C C . PRO A 1 88 ? 1.571 -1.754 1.094 1.00 91.00 88 PRO A C 1
ATOM 660 O O . PRO A 1 88 ? 2.283 -1.121 0.314 1.00 91.00 88 PRO A O 1
ATOM 663 N N . LEU A 1 89 ? 1.622 -1.554 2.417 1.00 91.25 89 LEU A N 1
ATOM 664 C CA . LEU A 1 89 ? 2.513 -0.576 3.039 1.00 91.25 89 LEU A CA 1
ATOM 665 C C . LEU A 1 89 ? 3.979 -0.999 2.896 1.00 91.25 89 LEU A C 1
ATOM 667 O O . LEU A 1 89 ? 4.828 -0.182 2.540 1.00 91.25 89 LEU A O 1
ATOM 671 N N . GLU A 1 90 ? 4.280 -2.278 3.115 1.00 90.50 90 GLU A N 1
ATOM 672 C CA . GLU A 1 90 ? 5.639 -2.795 2.955 1.00 90.50 90 GLU A CA 1
ATOM 673 C C . GLU A 1 90 ? 6.129 -2.699 1.513 1.00 90.50 90 GLU A C 1
ATOM 675 O O . GLU A 1 90 ? 7.282 -2.332 1.268 1.00 90.50 90 GLU A O 1
ATOM 680 N N . LEU A 1 91 ? 5.247 -2.957 0.549 1.00 90.69 91 LEU A N 1
ATOM 681 C CA . LEU A 1 91 ? 5.565 -2.794 -0.861 1.00 90.69 91 LEU A CA 1
ATOM 682 C C . LEU A 1 91 ? 5.907 -1.333 -1.195 1.00 90.69 91 LEU A C 1
ATOM 684 O O . LEU A 1 91 ? 6.919 -1.088 -1.852 1.00 90.69 91 LEU A O 1
ATOM 688 N N . LEU A 1 92 ? 5.134 -0.365 -0.686 1.00 91.62 92 LEU A N 1
ATOM 689 C CA . LEU A 1 92 ? 5.402 1.073 -0.852 1.00 91.62 92 LEU A CA 1
ATOM 690 C C . LEU A 1 92 ? 6.748 1.513 -0.256 1.00 91.62 92 LEU A C 1
ATOM 692 O O . LEU A 1 92 ? 7.400 2.397 -0.807 1.00 91.62 92 LEU A O 1
ATOM 696 N N . ARG A 1 93 ? 7.179 0.901 0.854 1.00 89.25 93 ARG A N 1
ATOM 697 C CA . ARG A 1 93 ? 8.449 1.229 1.530 1.00 89.25 93 ARG A CA 1
ATOM 698 C C . ARG A 1 93 ? 9.683 0.700 0.806 1.00 89.25 93 ARG A C 1
ATOM 700 O O . ARG A 1 93 ? 10.755 1.294 0.919 1.00 89.25 93 ARG A O 1
ATOM 707 N N . HIS A 1 94 ? 9.555 -0.433 0.121 1.00 88.75 94 HIS A N 1
ATOM 708 C CA . HIS A 1 94 ? 10.703 -1.147 -0.436 1.00 88.75 94 HIS A CA 1
ATOM 709 C C . HIS A 1 94 ? 10.863 -0.970 -1.944 1.00 88.75 94 HIS A C 1
ATOM 711 O O . HIS A 1 94 ? 11.999 -1.010 -2.416 1.00 88.75 94 HIS A O 1
ATOM 717 N N . LEU A 1 95 ? 9.770 -0.765 -2.686 1.00 89.38 95 LEU A N 1
ATOM 718 C CA . LEU A 1 95 ? 9.812 -0.583 -4.135 1.00 89.38 95 LEU A CA 1
ATOM 719 C C . LEU A 1 95 ? 10.053 0.879 -4.498 1.00 89.38 95 LEU A C 1
ATOM 721 O O . LEU A 1 95 ? 9.218 1.758 -4.263 1.00 89.38 95 LEU A O 1
ATOM 725 N N . LYS A 1 96 ? 11.211 1.128 -5.110 1.00 89.50 96 LYS A N 1
ATOM 726 C CA . LYS A 1 96 ? 11.609 2.463 -5.566 1.00 89.50 96 LYS A CA 1
ATOM 727 C C . LYS A 1 96 ? 11.145 2.729 -7.000 1.00 89.50 96 LYS A C 1
ATOM 729 O O . LYS A 1 96 ? 11.081 1.781 -7.782 1.00 89.50 96 LYS A O 1
ATOM 734 N N . PRO A 1 97 ? 10.945 4.002 -7.397 1.00 89.75 97 PRO A N 1
ATOM 735 C CA . PRO A 1 97 ? 10.644 4.363 -8.786 1.00 89.75 97 PRO A CA 1
ATOM 736 C C . PRO A 1 97 ? 11.644 3.793 -9.806 1.00 89.75 97 PRO A C 1
ATOM 738 O O . PRO A 1 97 ? 11.260 3.445 -10.912 1.00 89.75 97 PRO A O 1
ATOM 741 N N . SER A 1 98 ? 12.912 3.615 -9.414 1.00 89.31 98 SER A N 1
ATOM 742 C CA . SER A 1 98 ? 13.971 3.028 -10.250 1.00 89.31 98 SER A CA 1
ATOM 743 C C . SER A 1 98 ? 13.761 1.554 -10.622 1.00 89.31 98 SER A C 1
ATOM 745 O O . SER A 1 98 ? 14.498 1.025 -11.444 1.00 89.31 98 SER A O 1
ATOM 747 N N . GLU A 1 99 ? 12.817 0.857 -9.984 1.00 87.62 99 GLU A N 1
ATOM 748 C CA . GLU A 1 99 ? 12.473 -0.539 -10.298 1.00 87.62 99 GLU A CA 1
ATOM 749 C C . GLU A 1 99 ? 11.382 -0.663 -11.378 1.00 87.62 99 GLU A C 1
ATOM 751 O O . GLU A 1 99 ? 10.928 -1.770 -11.699 1.00 87.62 99 GLU A O 1
ATOM 756 N N . PHE A 1 100 ? 10.940 0.471 -11.919 1.00 90.00 100 PHE A N 1
ATOM 757 C CA . PHE A 1 100 ? 9.886 0.589 -12.918 1.00 90.00 100 PHE A CA 1
ATOM 758 C C . PHE A 1 100 ? 10.467 1.139 -14.214 1.00 90.00 100 PHE A C 1
ATOM 760 O O . PHE A 1 100 ? 11.508 1.798 -14.209 1.00 90.00 100 PHE A O 1
ATOM 767 N N . ILE A 1 101 ? 9.817 0.808 -15.329 1.00 88.81 101 ILE A N 1
ATOM 768 C CA . ILE A 1 101 ? 10.303 1.195 -16.657 1.00 88.81 101 ILE A CA 1
ATOM 769 C C . ILE A 1 101 ? 10.118 2.700 -16.850 1.00 88.81 101 ILE A C 1
ATOM 771 O O . ILE A 1 101 ? 11.008 3.376 -17.361 1.00 88.81 101 ILE A O 1
ATOM 775 N N . ASP A 1 102 ? 8.977 3.222 -16.403 1.00 90.50 102 ASP A N 1
ATOM 776 C CA . ASP A 1 102 ? 8.643 4.633 -16.476 1.00 90.50 102 ASP A CA 1
ATOM 777 C C . ASP A 1 102 ? 8.004 5.151 -15.164 1.00 90.50 102 ASP A C 1
ATOM 779 O O . ASP A 1 102 ? 7.507 4.387 -14.324 1.00 90.50 102 ASP A O 1
ATOM 783 N N . PRO A 1 103 ? 8.004 6.480 -14.951 1.00 91.00 103 PRO A N 1
ATOM 784 C CA . PRO A 1 103 ? 7.366 7.083 -13.781 1.00 91.00 103 PRO A CA 1
ATOM 785 C C . PRO A 1 103 ? 5.846 6.864 -13.739 1.00 91.00 103 PRO A C 1
ATOM 787 O O . PRO A 1 103 ? 5.247 6.877 -12.663 1.00 91.00 103 PRO A O 1
ATOM 790 N N . GLN A 1 104 ? 5.213 6.664 -14.899 1.00 92.75 104 GLN A N 1
ATOM 791 C CA . GLN A 1 104 ? 3.772 6.464 -15.007 1.00 92.75 104 GLN A CA 1
ATOM 792 C C . GLN A 1 104 ? 3.350 5.072 -14.511 1.00 92.75 104 GLN A C 1
ATOM 794 O O . GLN A 1 104 ? 2.379 4.971 -13.758 1.00 92.75 104 GLN A O 1
ATOM 799 N N . GLU A 1 105 ? 4.067 4.002 -14.875 1.00 91.81 105 GLU A N 1
ATOM 800 C CA . GLU A 1 105 ? 3.866 2.647 -14.341 1.00 91.81 105 GLU A CA 1
ATOM 801 C C . GLU A 1 105 ? 4.021 2.668 -12.822 1.00 91.81 105 GLU A C 1
ATOM 803 O O . GLU A 1 105 ? 3.166 2.121 -12.118 1.00 91.81 105 GLU A O 1
ATOM 808 N N . TYR A 1 106 ? 5.051 3.358 -12.311 1.00 93.06 106 TYR A N 1
ATOM 809 C CA . TYR A 1 106 ? 5.242 3.528 -10.871 1.00 93.06 106 TYR A CA 1
ATOM 810 C C . TYR A 1 106 ? 4.041 4.210 -10.213 1.00 93.06 106 TYR A C 1
ATOM 812 O O . TYR A 1 106 ? 3.510 3.693 -9.230 1.00 93.06 106 TYR A O 1
ATOM 820 N N . HIS A 1 107 ? 3.575 5.337 -10.758 1.00 94.88 107 HIS A N 1
ATOM 821 C CA . HIS A 1 107 ? 2.440 6.067 -10.190 1.00 94.88 107 HIS A CA 1
ATOM 822 C C . HIS A 1 107 ? 1.161 5.227 -10.206 1.00 94.88 107 HIS A C 1
ATOM 824 O O . HIS A 1 107 ? 0.484 5.121 -9.185 1.00 94.88 107 HIS A O 1
ATOM 830 N N . GLN A 1 108 ? 0.855 4.546 -11.312 1.00 93.38 108 GLN A N 1
ATOM 831 C CA . GLN A 1 108 ? -0.304 3.653 -11.371 1.00 93.38 108 GLN A CA 1
ATOM 832 C C . GLN A 1 108 ? -0.190 2.488 -10.386 1.00 93.38 108 GLN A C 1
ATOM 834 O O . GLN A 1 108 ? -1.173 2.100 -9.755 1.00 93.38 108 GLN A O 1
ATOM 839 N N . TRP A 1 109 ? 0.995 1.891 -10.263 1.00 93.62 109 TRP A N 1
ATOM 840 C CA . TRP A 1 109 ? 1.252 0.842 -9.284 1.00 93.62 109 TRP A CA 1
ATOM 841 C C . TRP A 1 109 ? 1.058 1.357 -7.851 1.00 93.62 109 TRP A C 1
ATOM 843 O O . TRP A 1 109 ? 0.375 0.701 -7.063 1.00 93.62 109 TRP A O 1
ATOM 853 N N . GLN A 1 110 ? 1.564 2.552 -7.541 1.00 94.38 110 GLN A N 1
ATOM 854 C CA . GLN A 1 110 ? 1.416 3.192 -6.236 1.00 94.38 110 GLN A CA 1
ATOM 855 C C . GLN A 1 110 ? -0.060 3.450 -5.908 1.00 94.38 110 GLN A C 1
ATOM 857 O O . GLN A 1 110 ? -0.515 3.087 -4.824 1.00 94.38 110 GLN A O 1
ATOM 862 N N . LYS A 1 111 ? -0.838 3.972 -6.867 1.00 94.69 111 LYS A N 1
ATOM 863 C CA . LYS A 1 111 ? -2.290 4.169 -6.721 1.00 94.69 111 LYS A CA 1
ATOM 864 C C . LYS A 1 111 ? -3.017 2.864 -6.412 1.00 94.69 111 LYS A C 1
ATOM 866 O O . LYS A 1 111 ? -3.887 2.845 -5.550 1.00 94.69 111 LYS A O 1
ATOM 871 N N . ARG A 1 112 ? -2.634 1.749 -7.047 1.00 94.38 112 ARG A N 1
ATOM 872 C CA . ARG A 1 112 ? -3.212 0.428 -6.735 1.00 94.38 112 ARG A CA 1
ATOM 873 C C . ARG A 1 112 ? -2.926 0.005 -5.291 1.00 94.38 112 ARG A C 1
ATOM 875 O O . ARG A 1 112 ? -3.841 -0.464 -4.626 1.00 94.38 112 ARG A O 1
ATOM 882 N N . GLN A 1 113 ? -1.703 0.207 -4.786 1.00 94.12 113 GLN A N 1
ATOM 883 C CA . GLN A 1 113 ? -1.376 -0.109 -3.384 1.00 94.12 113 GLN A CA 1
ATOM 884 C C . GLN A 1 113 ? -2.184 0.746 -2.402 1.00 94.12 113 GLN A C 1
ATOM 886 O O . GLN A 1 113 ? -2.734 0.236 -1.429 1.00 94.12 113 GLN A O 1
ATOM 891 N N . LEU A 1 114 ? -2.297 2.041 -2.690 1.00 95.00 114 LEU A N 1
ATOM 892 C CA . LEU A 1 114 ? -3.076 2.986 -1.898 1.00 95.00 114 LEU A CA 1
ATOM 893 C C . LEU A 1 114 ? -4.575 2.658 -1.912 1.00 95.00 114 LEU A C 1
ATOM 895 O O . LEU A 1 114 ? -5.225 2.732 -0.873 1.00 95.00 114 LEU A O 1
ATOM 899 N N . LYS A 1 115 ? -5.109 2.210 -3.052 1.00 94.38 115 LYS A N 1
ATOM 900 C CA . LYS A 1 115 ? -6.509 1.797 -3.168 1.00 94.38 115 LYS A CA 1
ATOM 901 C C . LYS A 1 115 ? -6.823 0.554 -2.340 1.00 94.38 115 LYS A C 1
ATOM 903 O O . LYS A 1 115 ? -7.883 0.485 -1.732 1.00 94.38 115 LYS A O 1
ATOM 908 N N . ILE A 1 116 ? -5.898 -0.405 -2.275 1.00 93.00 116 ILE A N 1
ATOM 909 C CA . ILE A 1 116 ? -6.046 -1.586 -1.412 1.00 93.00 116 ILE A CA 1
ATOM 910 C C . ILE A 1 116 ? -6.111 -1.160 0.063 1.00 93.00 116 ILE A C 1
ATOM 912 O O . ILE A 1 116 ? -6.972 -1.644 0.794 1.00 93.00 116 ILE A O 1
ATOM 916 N N . LEU A 1 117 ? -5.255 -0.221 0.486 1.00 93.25 117 LEU A N 1
ATOM 917 C CA . LEU A 1 117 ? -5.299 0.331 1.846 1.00 93.25 117 LEU A CA 1
ATOM 918 C C . LEU A 1 117 ? -6.609 1.075 2.122 1.00 93.25 117 LEU A C 1
ATOM 920 O O . LEU A 1 117 ? -7.173 0.927 3.199 1.00 93.25 117 LEU A O 1
ATOM 924 N N . GLU A 1 118 ? -7.111 1.850 1.160 1.00 93.31 118 GLU A N 1
ATOM 925 C CA . GLU A 1 118 ? -8.402 2.531 1.285 1.00 93.31 118 GLU A CA 1
ATOM 926 C C . GLU A 1 118 ? -9.550 1.536 1.485 1.00 93.31 118 GLU A C 1
ATOM 928 O O . GLU A 1 118 ? -10.365 1.703 2.389 1.00 93.31 118 GLU A O 1
ATOM 933 N N . ILE A 1 119 ? -9.605 0.484 0.667 1.00 92.12 119 ILE A N 1
ATOM 934 C CA . ILE A 1 119 ? -10.660 -0.529 0.748 1.00 92.12 119 ILE A CA 1
ATOM 935 C C . ILE A 1 119 ? -10.619 -1.228 2.111 1.00 92.12 119 ILE A C 1
ATOM 937 O O . ILE A 1 119 ? -11.646 -1.287 2.782 1.00 92.12 119 ILE A O 1
ATOM 941 N N . GLY A 1 120 ? -9.444 -1.694 2.541 1.00 90.38 120 GLY A N 1
ATOM 942 C CA . GLY A 1 120 ? -9.305 -2.465 3.779 1.00 90.38 120 GLY A CA 1
ATOM 943 C C . GLY A 1 120 ? -9.451 -1.643 5.064 1.00 90.38 120 GLY A C 1
ATOM 944 O O . GLY A 1 120 ? -10.019 -2.120 6.041 1.00 90.38 120 GLY A O 1
ATOM 945 N N . LEU A 1 121 ? -8.983 -0.390 5.071 1.00 91.44 121 LEU A N 1
ATOM 946 C CA . LEU A 1 121 ? -8.968 0.432 6.286 1.00 91.44 121 LEU A CA 1
ATOM 947 C C . LEU A 1 121 ? -10.120 1.428 6.376 1.00 91.44 121 LEU A C 1
ATOM 949 O O . LEU A 1 121 ? -10.466 1.817 7.486 1.00 91.44 121 LEU A O 1
ATOM 953 N N . LEU A 1 122 ? -10.671 1.8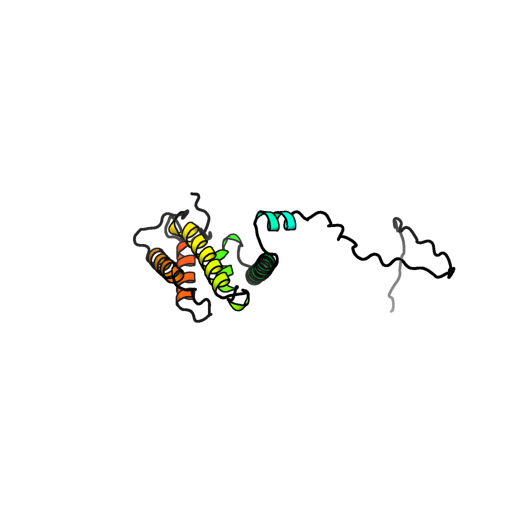91 5.247 1.00 91.25 122 LEU A N 1
ATOM 954 C CA . LEU A 1 122 ? -11.654 2.981 5.219 1.00 91.25 122 LEU A CA 1
ATOM 955 C C . LEU A 1 122 ? -13.039 2.573 4.725 1.00 91.25 122 LEU A C 1
ATOM 957 O O . LEU A 1 122 ? -14.013 3.182 5.169 1.00 91.25 122 LEU A O 1
ATOM 961 N N . LEU A 1 123 ? -13.137 1.629 3.785 1.00 90.06 123 LEU A N 1
ATOM 962 C CA . LEU A 1 123 ? -14.422 1.226 3.198 1.00 90.06 123 LEU A CA 1
ATOM 963 C C . LEU A 1 123 ? -15.005 -0.008 3.882 1.00 90.06 123 LEU A C 1
ATOM 965 O O . LEU A 1 123 ? -16.180 -0.003 4.233 1.00 90.06 123 LEU A O 1
ATOM 969 N N . HIS A 1 124 ? -14.174 -1.021 4.118 1.00 88.56 124 HIS A N 1
ATOM 970 C CA . HIS A 1 124 ? -14.573 -2.276 4.751 1.00 88.56 124 HIS A CA 1
ATOM 971 C C . HIS A 1 124 ? -13.681 -2.593 5.958 1.00 88.56 124 HIS A C 1
ATOM 973 O O . HIS A 1 12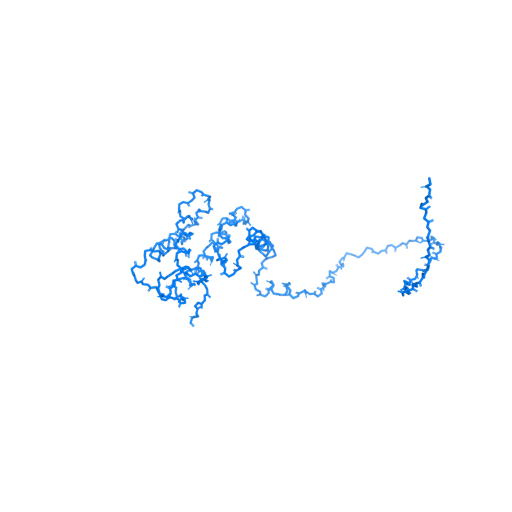4 ? -13.025 -3.634 5.975 1.00 88.56 124 HIS A O 1
ATOM 979 N N . PRO A 1 125 ? -13.599 -1.708 6.970 1.00 87.56 125 PRO A N 1
ATOM 980 C CA . PRO A 1 125 ? -12.854 -2.029 8.175 1.00 87.56 125 PRO A CA 1
ATOM 981 C C . PRO A 1 125 ? -13.618 -3.076 9.002 1.00 87.56 125 PRO A C 1
ATOM 983 O O . PRO A 1 125 ? -14.832 -2.970 9.174 1.00 87.56 125 PRO A O 1
ATOM 986 N N . SER A 1 126 ? -12.911 -4.062 9.561 1.00 84.81 126 SER A N 1
ATOM 987 C CA . SER A 1 126 ? -13.515 -5.049 10.477 1.00 84.81 126 SER A CA 1
ATOM 988 C C . SER A 1 126 ? -14.031 -4.405 11.768 1.00 84.81 126 SER A C 1
ATOM 990 O O . SER A 1 126 ? -15.036 -4.835 12.326 1.00 84.81 126 SER A O 1
ATOM 992 N N . ILE A 1 127 ? -13.358 -3.342 12.219 1.00 84.69 127 ILE A N 1
ATOM 993 C CA . ILE A 1 127 ? -13.764 -2.508 13.350 1.00 84.69 127 ILE A CA 1
ATOM 994 C C . ILE A 1 127 ? -14.308 -1.189 12.793 1.00 84.69 127 ILE A C 1
ATOM 996 O O . ILE A 1 127 ? -13.554 -0.468 12.127 1.00 84.69 127 ILE A O 1
ATOM 1000 N N . PRO A 1 128 ? -15.571 -0.821 13.066 1.00 85.75 128 PRO A N 1
ATOM 1001 C CA . PRO A 1 128 ? -16.147 0.424 12.574 1.00 85.75 128 PRO A CA 1
ATOM 1002 C C . PRO A 1 128 ? -15.273 1.650 12.875 1.00 85.75 128 PRO A C 1
ATOM 1004 O O . PRO A 1 128 ? -14.604 1.746 13.907 1.00 85.75 128 PRO A O 1
ATOM 1007 N N . LEU A 1 129 ? -15.230 2.588 11.932 1.00 84.81 129 LEU A N 1
ATOM 1008 C CA . LEU A 1 129 ? -14.542 3.864 12.112 1.00 84.81 129 LEU A CA 1
ATOM 1009 C C . LEU A 1 129 ? -15.472 4.864 12.781 1.00 84.81 129 LEU A C 1
ATOM 1011 O O . LEU A 1 129 ? -16.624 5.010 12.366 1.00 84.81 129 LEU A O 1
ATOM 1015 N N . ASP A 1 130 ? -14.945 5.606 13.751 1.00 83.75 130 ASP A N 1
ATOM 1016 C CA . ASP A 1 130 ? -15.619 6.815 14.195 1.00 83.75 130 ASP A CA 1
ATOM 1017 C C . ASP A 1 130 ? -15.461 7.913 13.133 1.00 83.75 130 ASP A C 1
ATOM 1019 O O . ASP A 1 130 ? -14.420 8.062 12.489 1.00 83.75 130 ASP A O 1
ATOM 1023 N N . LYS A 1 131 ? -16.510 8.712 12.954 1.00 78.94 131 LYS A N 1
ATOM 1024 C CA . LYS A 1 131 ? -16.533 9.823 11.998 1.00 78.94 131 LYS A CA 1
ATOM 1025 C C . LYS A 1 131 ? -15.551 10.932 12.385 1.00 78.94 131 LYS A C 1
ATOM 1027 O O . LYS A 1 131 ? -15.185 11.726 11.522 1.00 78.94 131 LYS A O 1
ATOM 1032 N N . SER A 1 132 ? -15.130 10.979 13.651 1.00 85.56 132 SER A N 1
ATOM 1033 C CA . SER A 1 132 ? -14.151 11.939 14.169 1.00 85.56 132 SER A CA 1
ATOM 1034 C C . SER A 1 132 ? -12.690 11.460 14.090 1.00 85.56 132 SER A C 1
ATOM 1036 O O . SER A 1 132 ? -11.779 12.184 14.497 1.00 85.56 132 SER A O 1
ATOM 1038 N N . ASP A 1 133 ? -12.436 10.266 13.535 1.00 89.62 133 ASP A N 1
ATOM 1039 C CA . ASP A 1 133 ? -11.092 9.687 13.486 1.00 89.62 133 ASP A CA 1
ATOM 1040 C C . ASP A 1 133 ? -10.141 10.536 12.618 1.00 89.62 133 ASP A C 1
ATOM 1042 O O . ASP A 1 13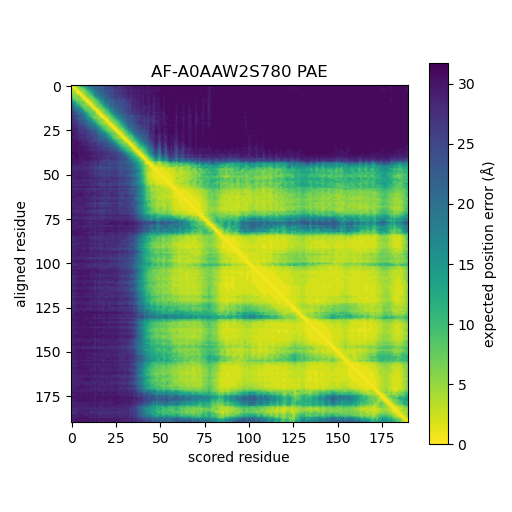3 ? -10.254 10.638 11.389 1.00 89.62 133 ASP A O 1
ATOM 1046 N N . THR A 1 134 ? -9.160 11.151 13.283 1.00 92.50 134 THR A N 1
ATOM 1047 C CA . THR A 1 134 ? -8.175 12.038 12.651 1.00 92.50 134 THR A CA 1
ATOM 1048 C C . THR A 1 134 ? -7.226 11.271 11.725 1.00 92.50 134 THR A C 1
ATOM 1050 O O . THR A 1 134 ? -6.831 11.796 10.680 1.00 92.50 134 THR A O 1
ATOM 1053 N N . SER A 1 135 ? -6.884 10.021 12.057 1.00 92.56 135 SER A N 1
ATOM 1054 C CA . SER A 1 135 ? -6.048 9.155 11.217 1.00 92.56 135 SER A CA 1
ATOM 1055 C C . SER A 1 135 ? -6.779 8.783 9.929 1.00 92.56 135 SER A C 1
ATOM 1057 O O . SER A 1 135 ? -6.183 8.819 8.850 1.00 92.56 135 SER A O 1
ATOM 1059 N N . ALA A 1 136 ? -8.082 8.501 10.013 1.00 93.00 136 ALA A N 1
ATOM 1060 C CA . ALA A 1 136 ? -8.913 8.230 8.843 1.00 93.00 136 ALA A CA 1
ATOM 1061 C C . ALA A 1 136 ? -9.047 9.462 7.933 1.00 93.00 136 ALA A C 1
ATOM 1063 O O . ALA A 1 136 ? -8.863 9.358 6.716 1.00 93.00 136 ALA A O 1
ATOM 1064 N N . ALA A 1 137 ? -9.313 10.639 8.507 1.00 94.06 137 ALA A N 1
ATOM 1065 C CA . ALA A 1 137 ? -9.401 11.892 7.755 1.00 94.06 137 ALA A CA 1
ATOM 1066 C C . ALA A 1 137 ? -8.077 12.227 7.047 1.00 94.06 137 ALA A C 1
ATOM 1068 O O . ALA A 1 137 ? -8.063 12.549 5.855 1.00 94.06 137 ALA A O 1
ATOM 1069 N N . LYS A 1 138 ? -6.950 12.082 7.752 1.00 95.06 138 LYS A N 1
ATOM 1070 C CA . LYS A 1 138 ? -5.615 12.321 7.194 1.00 95.06 138 LYS A CA 1
ATOM 1071 C C . LYS A 1 138 ? -5.258 11.316 6.099 1.00 95.06 138 LYS A C 1
ATOM 1073 O O . LYS A 1 138 ? -4.700 11.711 5.076 1.00 95.06 138 LYS A O 1
ATOM 1078 N N . LEU A 1 139 ? -5.620 10.041 6.264 1.00 94.56 139 LEU A N 1
ATOM 1079 C CA . LEU A 1 139 ? -5.433 9.032 5.221 1.00 94.56 139 LEU A CA 1
ATOM 1080 C C . LEU A 1 139 ? -6.198 9.409 3.944 1.00 94.56 139 LEU A C 1
ATOM 1082 O O . LEU A 1 139 ? -5.608 9.388 2.866 1.00 94.56 139 LEU A O 1
ATOM 1086 N N . ARG A 1 140 ? -7.464 9.838 4.051 1.00 95.00 140 ARG A N 1
ATOM 1087 C CA . ARG A 1 140 ? -8.262 10.296 2.895 1.0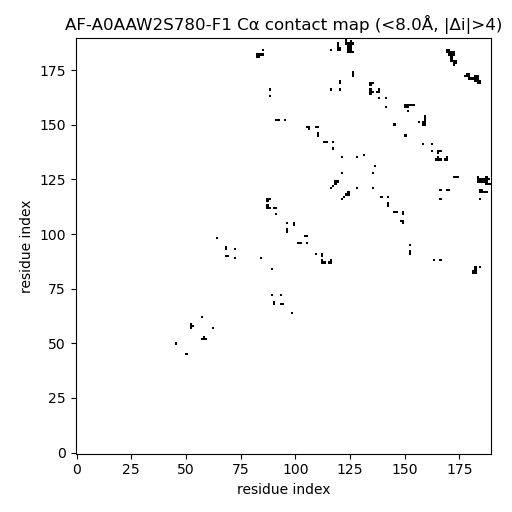0 95.00 140 ARG A CA 1
ATOM 1088 C C . ARG A 1 140 ? -7.608 11.466 2.157 1.00 95.00 140 ARG A C 1
ATOM 1090 O O . ARG A 1 140 ? -7.562 11.453 0.931 1.00 95.00 140 ARG A O 1
ATOM 1097 N N . GLN A 1 141 ? -7.052 12.436 2.883 1.00 94.88 141 GLN A N 1
ATOM 1098 C CA . GLN A 1 141 ? -6.334 13.563 2.275 1.00 94.88 141 GLN A CA 1
ATOM 1099 C C . GLN A 1 141 ? -5.089 13.112 1.501 1.00 94.88 141 GLN A C 1
ATOM 1101 O O . GLN A 1 141 ? -4.864 13.562 0.379 1.00 94.88 141 GLN A O 1
ATOM 1106 N N . ILE A 1 142 ? -4.297 12.198 2.071 1.00 94.62 142 ILE A N 1
ATOM 1107 C CA . ILE A 1 142 ? -3.108 11.646 1.403 1.00 94.62 142 ILE A CA 1
ATOM 1108 C C . ILE A 1 142 ? -3.510 10.891 0.129 1.00 94.62 142 ILE A C 1
ATOM 1110 O O . ILE A 1 142 ? -2.885 11.076 -0.916 1.00 94.62 142 ILE A O 1
ATOM 1114 N N . LEU A 1 143 ? -4.565 10.074 0.198 1.00 94.56 143 LEU A N 1
ATOM 1115 C CA . LEU A 1 143 ? -5.094 9.338 -0.952 1.00 94.56 143 LEU A CA 1
ATOM 1116 C C . LEU A 1 143 ? -5.550 10.293 -2.061 1.00 94.56 143 LEU A C 1
ATOM 1118 O O . LEU A 1 143 ? -5.146 10.129 -3.210 1.00 94.56 143 LEU A O 1
ATOM 1122 N N . GLN A 1 144 ? -6.297 11.342 -1.714 1.00 94.81 144 GLN A N 1
ATOM 1123 C CA . GLN A 1 144 ? -6.740 12.350 -2.675 1.00 94.81 144 GLN A CA 1
ATOM 1124 C C . GLN A 1 144 ? -5.563 13.102 -3.314 1.00 94.81 144 GLN A C 1
ATOM 1126 O O . GLN A 1 144 ? -5.552 13.313 -4.524 1.00 94.81 144 GLN A O 1
ATOM 1131 N N . ALA A 1 145 ? -4.536 13.463 -2.539 1.00 92.62 145 ALA A N 1
ATOM 1132 C CA . ALA A 1 145 ? -3.330 14.093 -3.079 1.00 92.62 145 ALA A CA 1
ATOM 1133 C C . ALA A 1 145 ? -2.562 13.156 -4.033 1.00 92.62 145 ALA A C 1
ATOM 1135 O O . ALA A 1 145 ? -1.996 13.605 -5.033 1.00 92.62 145 ALA A O 1
ATOM 1136 N N . SER A 1 146 ? -2.585 11.847 -3.757 1.00 92.88 146 SER A N 1
ATOM 1137 C CA . SER A 1 146 ? -1.920 10.829 -4.577 1.00 92.88 146 SER A CA 1
ATOM 1138 C C . SER A 1 146 ? -2.570 10.604 -5.947 1.00 92.88 146 SER A C 1
ATOM 1140 O O . SER A 1 146 ? -1.936 10.058 -6.854 1.00 92.88 146 SER A O 1
ATOM 1142 N N . GLU A 1 147 ? -3.821 11.043 -6.130 1.00 91.94 147 GLU A N 1
ATOM 1143 C CA . GLU A 1 147 ? -4.527 10.933 -7.408 1.00 91.94 147 GLU A CA 1
ATOM 1144 C C . GLU A 1 147 ? -3.827 11.733 -8.509 1.00 91.94 147 GLU A C 1
ATOM 1146 O O . GLU A 1 147 ? -3.682 11.228 -9.626 1.00 91.94 147 GLU A O 1
ATOM 1151 N N . ALA A 1 148 ? -3.356 12.937 -8.165 1.00 90.69 148 ALA A N 1
ATOM 1152 C CA . ALA A 1 148 ? -2.721 13.875 -9.086 1.00 90.69 148 ALA A CA 1
ATOM 1153 C C . ALA A 1 148 ? -1.230 13.582 -9.312 1.00 90.69 148 ALA A C 1
ATOM 1155 O O . ALA A 1 148 ? -0.730 13.753 -10.422 1.00 90.69 1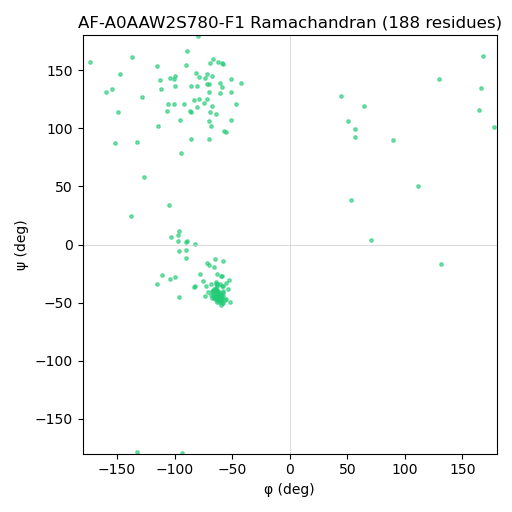48 ALA A O 1
ATOM 1156 N N . LYS A 1 149 ? -0.506 13.143 -8.276 1.00 91.81 149 LYS A N 1
ATOM 1157 C CA . LYS A 1 149 ? 0.943 12.909 -8.344 1.00 91.81 149 LYS A CA 1
ATOM 1158 C C . LYS A 1 149 ? 1.360 11.756 -7.440 1.00 91.81 149 LYS A C 1
ATOM 1160 O O . LYS A 1 149 ? 0.806 11.579 -6.361 1.00 91.81 149 LYS A O 1
ATOM 1165 N N . ALA A 1 150 ? 2.384 11.013 -7.857 1.00 90.56 150 ALA A N 1
ATOM 1166 C CA . ALA A 1 150 ? 2.993 9.995 -7.015 1.00 90.56 150 ALA A CA 1
ATOM 1167 C C . ALA A 1 150 ? 3.528 10.594 -5.698 1.00 90.56 150 ALA A C 1
ATOM 1169 O O . ALA A 1 150 ? 4.184 11.640 -5.695 1.00 90.56 150 ALA A O 1
ATOM 1170 N N . ILE A 1 151 ? 3.263 9.909 -4.586 1.00 92.19 151 ILE A N 1
ATOM 1171 C CA . ILE A 1 151 ? 3.792 10.255 -3.266 1.00 92.19 151 ILE A CA 1
ATOM 1172 C C . ILE A 1 151 ? 5.294 9.967 -3.252 1.00 92.19 151 ILE A C 1
ATOM 1174 O O . ILE A 1 151 ? 5.735 8.918 -3.727 1.00 92.19 151 ILE A O 1
ATOM 1178 N N . ASP A 1 152 ? 6.072 10.868 -2.657 1.00 89.19 152 ASP A N 1
ATOM 1179 C CA . ASP A 1 152 ? 7.474 10.595 -2.358 1.00 89.19 152 ASP A CA 1
ATOM 1180 C C . ASP A 1 152 ? 7.581 9.503 -1.281 1.00 89.19 152 ASP A C 1
ATOM 1182 O O . ASP A 1 152 ? 7.100 9.681 -0.162 1.00 89.19 152 ASP A O 1
ATOM 1186 N N . THR A 1 153 ? 8.211 8.374 -1.606 1.00 87.25 153 THR A N 1
ATOM 1187 C CA . THR A 1 153 ? 8.471 7.260 -0.675 1.00 87.25 153 THR A CA 1
ATOM 1188 C C . THR A 1 153 ? 9.875 7.313 -0.064 1.00 87.25 153 THR A C 1
ATOM 1190 O O . THR A 1 153 ? 10.324 6.356 0.574 1.00 87.25 153 THR A O 1
ATOM 1193 N N . GLY A 1 154 ? 10.590 8.429 -0.237 1.00 84.94 154 GLY A N 1
ATOM 1194 C CA . GLY A 1 154 ? 11.892 8.670 0.368 1.00 84.94 154 GLY A CA 1
ATOM 1195 C C . GLY A 1 154 ? 11.871 8.611 1.899 1.00 84.94 154 GLY A C 1
ATOM 1196 O O . GLY A 1 154 ? 10.859 8.857 2.553 1.00 84.94 154 GLY A O 1
ATOM 1197 N N . LYS A 1 155 ? 13.031 8.326 2.506 1.00 83.06 155 LYS A N 1
ATOM 1198 C CA . LYS A 1 155 ? 13.178 8.210 3.973 1.00 83.06 155 LYS A CA 1
ATOM 1199 C C . LYS A 1 155 ? 12.799 9.490 4.733 1.00 83.06 155 LYS A C 1
ATOM 1201 O O . LYS A 1 155 ? 12.385 9.409 5.885 1.00 83.06 155 LYS A O 1
ATOM 1206 N N . ASN A 1 156 ? 12.935 10.644 4.082 1.00 87.06 156 ASN A N 1
ATOM 1207 C CA . ASN A 1 156 ? 12.643 11.961 4.652 1.00 87.06 156 ASN A CA 1
ATOM 1208 C C . ASN A 1 156 ? 11.242 12.469 4.280 1.00 87.06 156 ASN A C 1
ATOM 1210 O O . ASN A 1 156 ? 10.887 13.582 4.650 1.00 87.06 156 ASN A O 1
ATOM 1214 N N . SER A 1 157 ? 10.448 11.673 3.559 1.00 91.94 157 SER A N 1
ATOM 1215 C CA . SER A 1 157 ? 9.108 12.075 3.150 1.00 91.94 157 SER A CA 1
ATOM 1216 C C . SER A 1 157 ? 8.176 12.142 4.355 1.00 91.94 157 SER A C 1
ATOM 1218 O O . SER A 1 157 ? 7.833 11.127 4.973 1.00 91.94 157 SER A O 1
ATOM 1220 N N . GLU A 1 158 ? 7.726 13.352 4.670 1.00 93.38 158 GLU A N 1
ATOM 1221 C CA . GLU A 1 158 ? 6.718 13.590 5.701 1.00 93.38 158 GLU A CA 1
ATOM 1222 C C . GLU A 1 158 ? 5.387 12.927 5.342 1.00 93.38 158 GLU A C 1
ATOM 1224 O O . GLU A 1 158 ? 4.725 12.368 6.216 1.00 93.38 158 GLU A O 1
ATOM 1229 N N . ILE A 1 159 ? 5.033 12.908 4.051 1.00 93.19 159 ILE A N 1
ATOM 1230 C CA . ILE A 1 159 ? 3.814 12.261 3.553 1.00 93.19 159 ILE A CA 1
ATOM 1231 C C . ILE A 1 159 ? 3.893 10.751 3.786 1.00 93.19 159 ILE A C 1
ATOM 1233 O O . ILE A 1 159 ? 2.936 10.162 4.282 1.00 93.19 159 ILE A O 1
ATOM 1237 N N . MET A 1 160 ? 5.039 10.121 3.501 1.00 92.88 160 MET A N 1
ATOM 1238 C CA . MET A 1 160 ? 5.213 8.683 3.724 1.00 92.88 160 MET A CA 1
ATOM 1239 C C . MET A 1 160 ? 5.179 8.335 5.215 1.00 92.88 160 MET A C 1
ATOM 1241 O O . MET A 1 160 ? 4.559 7.344 5.605 1.00 92.88 160 MET A O 1
ATOM 1245 N N . ARG A 1 161 ? 5.796 9.161 6.074 1.00 92.75 161 ARG A N 1
ATOM 1246 C CA . ARG A 1 161 ? 5.717 8.990 7.536 1.00 92.75 161 ARG A CA 1
ATOM 1247 C C . ARG A 1 161 ? 4.285 9.143 8.042 1.00 92.75 161 ARG A C 1
ATOM 1249 O O . ARG A 1 161 ? 3.832 8.324 8.836 1.00 92.75 161 ARG A O 1
ATOM 1256 N N . ALA A 1 162 ? 3.568 10.156 7.560 1.00 94.25 162 ALA A N 1
ATOM 1257 C CA . ALA A 1 162 ? 2.168 10.369 7.890 1.00 94.25 162 ALA A CA 1
ATOM 1258 C C . ALA A 1 162 ? 1.295 9.191 7.442 1.00 94.25 162 ALA A C 1
ATOM 1260 O O . ALA A 1 162 ? 0.494 8.711 8.241 1.00 94.25 162 ALA A O 1
ATOM 1261 N N . LEU A 1 163 ? 1.494 8.687 6.221 1.00 94.38 163 LEU A N 1
ATOM 1262 C CA . LEU A 1 163 ? 0.808 7.506 5.700 1.00 94.38 163 LEU A CA 1
ATOM 1263 C C . LEU A 1 163 ? 1.049 6.288 6.597 1.00 94.38 163 LEU A C 1
ATOM 1265 O O . LEU A 1 163 ? 0.087 5.656 7.022 1.00 94.38 163 LEU A O 1
ATOM 1269 N N . CYS A 1 164 ? 2.310 5.994 6.934 1.00 92.25 164 CYS A N 1
ATOM 1270 C CA . CYS A 1 164 ? 2.658 4.882 7.823 1.00 92.25 164 CYS A CA 1
ATOM 1271 C C . CYS A 1 164 ? 1.946 4.999 9.176 1.00 92.25 164 CYS A C 1
ATOM 1273 O O . CYS A 1 164 ? 1.348 4.031 9.633 1.00 92.25 164 CYS A O 1
ATOM 1275 N N . ASN A 1 165 ? 1.979 6.182 9.795 1.00 92.94 165 ASN A N 1
ATOM 1276 C CA . ASN A 1 165 ? 1.356 6.404 11.097 1.00 92.94 165 ASN A CA 1
ATOM 1277 C C . ASN A 1 165 ? -0.165 6.222 11.043 1.00 92.94 165 ASN A C 1
ATOM 1279 O O . ASN A 1 165 ? -0.721 5.569 11.921 1.00 92.94 165 ASN A O 1
ATOM 1283 N N . CYS A 1 166 ? -0.831 6.754 10.011 1.00 93.81 166 CYS A N 1
ATOM 1284 C CA . CYS A 1 166 ? -2.278 6.589 9.850 1.00 93.81 166 CYS A CA 1
ATOM 1285 C C . CYS A 1 166 ? -2.634 5.114 9.643 1.00 93.81 166 CYS A C 1
ATOM 1287 O O . CYS A 1 166 ? -3.505 4.592 10.325 1.00 93.81 166 CYS A O 1
ATOM 1289 N N . VAL A 1 167 ? -1.929 4.424 8.742 1.00 92.75 167 VAL A N 1
ATOM 1290 C CA . VAL A 1 167 ? -2.173 3.008 8.435 1.00 92.75 167 VAL A CA 1
ATOM 1291 C C . VAL A 1 167 ? -1.976 2.126 9.668 1.00 92.75 167 VAL A C 1
ATOM 1293 O O . VAL A 1 167 ? -2.837 1.308 9.968 1.00 92.75 167 VAL A O 1
ATOM 1296 N N . VAL A 1 168 ? -0.889 2.322 10.422 1.00 90.31 168 VAL A N 1
ATOM 1297 C CA . VAL A 1 168 ? -0.646 1.582 11.670 1.00 90.31 168 VAL A CA 1
ATOM 1298 C C . VAL A 1 168 ? -1.714 1.916 12.714 1.00 90.31 168 VAL A C 1
ATOM 1300 O O . VAL A 1 168 ? -2.289 1.009 13.303 1.00 90.31 168 VAL A O 1
ATOM 1303 N N . SER A 1 169 ? -2.047 3.194 12.902 1.00 90.25 169 SER A N 1
ATOM 1304 C CA . SER A 1 169 ? -3.093 3.605 13.846 1.00 90.25 169 SER A CA 1
ATOM 1305 C C . SER A 1 169 ? -4.453 2.988 13.523 1.00 90.25 169 SER A C 1
ATOM 1307 O O . SER A 1 169 ? -5.195 2.688 14.449 1.00 90.25 169 SER A O 1
ATOM 1309 N N . LEU A 1 170 ? -4.792 2.823 12.242 1.00 90.12 170 LEU A N 1
ATOM 1310 C CA . LEU A 1 170 ? -6.082 2.286 11.808 1.00 90.12 170 LEU A CA 1
ATOM 1311 C C . LEU A 1 170 ? -6.125 0.757 11.845 1.00 90.12 170 LEU A C 1
ATOM 1313 O O . LEU A 1 170 ? -7.170 0.197 12.175 1.00 90.12 170 LEU A O 1
ATOM 1317 N N . ALA A 1 171 ? -5.006 0.103 11.524 1.00 89.62 171 ALA A N 1
ATOM 1318 C CA . ALA A 1 171 ? -4.905 -1.350 11.477 1.00 89.62 171 ALA A CA 1
ATOM 1319 C C . ALA A 1 171 ? -4.774 -1.992 12.866 1.00 89.62 171 ALA A C 1
ATOM 1321 O O . ALA A 1 171 ? -5.146 -3.140 13.045 1.00 89.62 171 ALA A O 1
ATOM 1322 N N . TRP A 1 172 ? -4.258 -1.276 13.864 1.00 87.44 172 TRP A N 1
ATOM 1323 C CA . TRP A 1 172 ? -4.045 -1.803 15.221 1.00 87.44 172 TRP A CA 1
ATOM 1324 C C . TRP A 1 172 ? -5.082 -1.291 16.224 1.00 87.44 172 TRP A C 1
ATOM 1326 O O . TRP A 1 172 ? -4.773 -1.049 17.390 1.00 87.44 172 TRP A O 1
ATOM 1336 N N . ARG A 1 173 ? -6.320 -1.076 15.772 1.00 85.56 173 ARG A N 1
ATOM 1337 C CA . ARG A 1 173 ? -7.420 -0.662 16.652 1.00 85.56 173 ARG A CA 1
ATOM 1338 C C . ARG A 1 173 ? -7.998 -1.872 17.377 1.00 85.56 173 ARG A C 1
ATOM 1340 O O . ARG A 1 173 ? -8.033 -2.967 16.828 1.00 85.56 173 ARG A O 1
ATOM 1347 N N . SER A 1 174 ? -8.475 -1.652 18.597 1.00 80.56 174 SER A N 1
ATOM 1348 C CA . SER A 1 174 ? -9.231 -2.635 19.375 1.00 80.56 174 SER A CA 1
ATOM 1349 C C . SER A 1 174 ? -10.679 -2.156 19.528 1.00 80.56 174 SER A C 1
ATOM 1351 O O . SER A 1 174 ? -10.868 -0.950 19.725 1.00 80.56 174 SER A O 1
ATOM 1353 N N . PRO A 1 175 ? -11.693 -3.044 19.472 1.00 73.62 175 PRO A N 1
ATOM 1354 C CA . PRO A 1 175 ? -13.093 -2.677 19.708 1.00 73.62 175 PRO A CA 1
ATOM 1355 C C . PRO A 1 175 ? -13.311 -1.980 21.059 1.00 73.62 175 PRO A C 1
ATOM 1357 O O . PRO A 1 175 ? -14.124 -1.066 21.152 1.00 73.62 175 PRO A O 1
ATOM 1360 N N . ASP A 1 176 ? -12.523 -2.359 22.069 1.00 76.88 176 ASP A N 1
ATOM 1361 C CA . ASP A 1 176 ? -12.640 -1.857 23.444 1.00 76.88 176 ASP A CA 1
ATOM 1362 C C . ASP A 1 176 ? -11.666 -0.701 23.749 1.00 76.88 176 ASP A C 1
ATOM 1364 O O . ASP A 1 176 ? -11.488 -0.310 24.901 1.00 76.88 176 ASP A O 1
ATOM 1368 N N . GLY A 1 177 ? -10.962 -0.175 22.737 1.00 69.56 177 GLY A N 1
ATOM 1369 C CA . GLY A 1 177 ? -9.961 0.890 22.907 1.00 69.56 177 GLY A CA 1
ATOM 1370 C C . GLY A 1 177 ? -8.667 0.465 23.622 1.00 69.56 177 GLY A C 1
ATOM 1371 O O . GLY A 1 177 ? -7.799 1.303 23.861 1.00 69.56 177 GLY A O 1
ATOM 1372 N N . GLY A 1 178 ? -8.518 -0.822 23.953 1.00 73.56 178 GLY A N 1
ATOM 1373 C CA . GLY A 1 178 ? -7.307 -1.395 24.546 1.00 73.56 178 GLY A C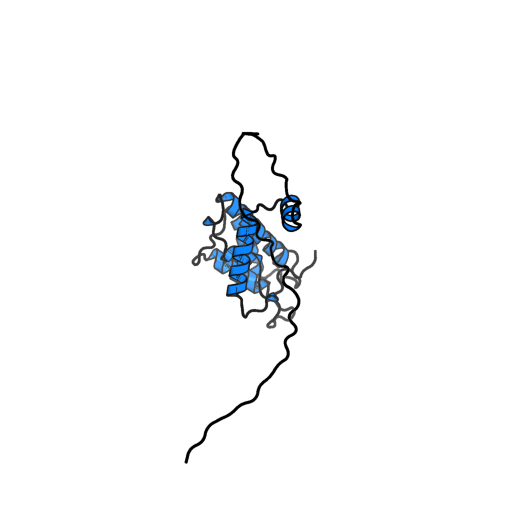A 1
ATOM 1374 C C . GLY A 1 178 ? -6.184 -1.680 23.539 1.00 73.56 178 GLY A C 1
ATOM 1375 O O . GLY A 1 178 ? -6.324 -1.485 22.332 1.00 73.56 178 GLY A O 1
ATOM 1376 N N . THR A 1 179 ? -5.053 -2.190 24.031 1.00 71.44 179 THR A N 1
ATOM 1377 C CA . THR A 1 179 ? -3.955 -2.680 23.182 1.00 71.44 179 THR A CA 1
ATOM 1378 C C . THR A 1 179 ? -4.357 -3.991 22.504 1.00 71.44 179 THR A C 1
ATOM 1380 O O . THR A 1 179 ? -4.731 -4.937 23.195 1.00 71.44 179 THR A O 1
ATOM 1383 N N . THR A 1 180 ? -4.271 -4.062 21.173 1.00 73.94 180 THR A N 1
ATOM 1384 C CA . THR A 1 180 ? -4.512 -5.295 20.405 1.00 73.94 180 THR A CA 1
ATOM 1385 C C . THR A 1 180 ? -3.202 -5.919 19.934 1.00 73.94 180 THR A C 1
ATOM 1387 O O . THR A 1 180 ? -2.267 -5.220 19.541 1.00 73.94 180 THR A O 1
ATOM 1390 N N . ASP A 1 181 ? -3.166 -7.247 19.943 1.00 74.50 181 ASP A N 1
ATOM 1391 C CA . ASP A 1 181 ? -2.083 -8.057 19.383 1.00 74.50 181 ASP A CA 1
ATOM 1392 C C . ASP A 1 181 ? -2.318 -8.415 17.904 1.00 74.50 181 ASP A C 1
ATOM 1394 O O . ASP A 1 181 ? -1.443 -9.014 17.271 1.00 74.50 181 ASP A O 1
ATOM 1398 N N . VAL A 1 182 ? -3.485 -8.049 17.358 1.00 81.06 182 VAL A N 1
ATOM 1399 C CA . VAL A 1 182 ? -3.944 -8.415 16.013 1.00 81.06 182 VAL A CA 1
ATOM 1400 C C . VAL A 1 182 ? -3.991 -7.184 15.108 1.00 81.06 182 VAL A C 1
ATOM 1402 O O . VAL A 1 182 ? -4.495 -6.128 15.491 1.00 81.06 182 VAL A O 1
ATOM 1405 N N . CYS A 1 183 ? -3.466 -7.326 13.889 1.00 84.50 183 CYS A N 1
ATOM 1406 C CA . CYS A 1 183 ? -3.481 -6.279 12.874 1.00 84.50 183 CYS A CA 1
ATOM 1407 C C . CYS A 1 183 ? -4.672 -6.466 11.923 1.00 84.50 183 CYS A C 1
ATOM 1409 O O . CYS A 1 183 ? -4.662 -7.333 11.056 1.00 84.50 183 CYS A O 1
ATOM 1411 N N . HIS A 1 184 ? -5.665 -5.597 12.058 1.00 86.06 184 HIS A N 1
ATOM 1412 C CA . HIS A 1 184 ? -6.900 -5.561 11.290 1.00 86.06 184 HIS A CA 1
ATOM 1413 C C . HIS A 1 184 ? -6.802 -4.602 10.096 1.00 86.06 184 HIS A C 1
ATOM 1415 O O . HIS A 1 184 ? -7.292 -3.474 10.151 1.00 86.06 184 HIS A O 1
ATOM 1421 N N . TRP A 1 185 ? -6.154 -5.019 9.005 1.00 84.81 185 TRP A N 1
ATOM 1422 C CA . TRP A 1 185 ? -6.049 -4.180 7.795 1.00 84.81 185 TRP A CA 1
ATOM 1423 C C . TRP A 1 185 ? -6.850 -4.688 6.591 1.00 84.81 185 TRP A C 1
ATOM 1425 O O . TRP A 1 185 ? -7.214 -3.881 5.739 1.00 84.81 185 TRP A O 1
ATOM 1435 N N . ALA A 1 186 ? -7.116 -5.994 6.506 1.00 83.19 186 ALA A N 1
ATOM 1436 C CA . ALA A 1 186 ? -7.859 -6.627 5.410 1.00 83.19 186 ALA A CA 1
ATOM 1437 C C . ALA A 1 186 ? -8.856 -7.687 5.912 1.00 83.19 186 ALA A C 1
ATOM 1439 O O . ALA A 1 186 ? -9.211 -8.605 5.178 1.00 83.19 186 ALA A O 1
ATOM 1440 N N . ASP A 1 187 ? -9.295 -7.557 7.163 1.00 78.81 187 ASP A N 1
ATOM 1441 C CA . ASP A 1 187 ? -10.129 -8.561 7.833 1.00 78.81 187 ASP A CA 1
ATOM 1442 C C . ASP A 1 187 ? -11.631 -8.314 7.628 1.00 78.81 187 ASP A C 1
ATOM 1444 O O . ASP A 1 187 ? -12.455 -9.153 7.985 1.00 78.81 187 ASP A O 1
ATOM 1448 N N . GLY A 1 188 ? -12.007 -7.146 7.101 1.00 67.56 188 GLY A N 1
ATOM 1449 C CA . GLY A 1 188 ? -13.400 -6.836 6.802 1.00 67.56 188 GLY A CA 1
ATOM 1450 C C . GLY A 1 188 ? -13.860 -7.483 5.497 1.00 67.56 188 GLY A C 1
ATOM 1451 O O . GLY A 1 188 ? -13.103 -7.598 4.533 1.00 67.56 188 GLY A O 1
ATOM 1452 N N . TYR A 1 189 ? -15.121 -7.905 5.472 1.00 57.75 189 TYR A N 1
ATOM 1453 C CA . TYR A 1 189 ? -15.786 -8.461 4.295 1.00 57.75 189 TYR A CA 1
ATOM 1454 C C . TYR A 1 189 ? -16.672 -7.377 3.643 1.00 57.75 189 TYR A C 1
ATOM 1456 O O . TYR A 1 189 ? -17.250 -6.574 4.384 1.00 57.75 189 TYR A O 1
ATOM 1464 N N . PRO A 1 190 ? -16.768 -7.297 2.302 1.00 56.25 190 PRO A N 1
ATOM 1465 C CA . PRO A 1 190 ? -17.743 -6.440 1.628 1.00 56.25 190 PRO A CA 1
ATOM 1466 C C . PRO A 1 190 ? -19.187 -6.930 1.764 1.00 56.25 190 PRO A C 1
ATOM 1468 O O . PRO A 1 190 ? -19.424 -8.149 1.633 1.00 56.25 190 PRO A O 1
#